Protein AF-A0A6J8DQE7-F1 (afdb_monomer_lite)

pLDDT: mean 73.38, std 18.75, range [31.52, 96.69]

Radius of gyration: 28.51 Å; chains: 1; bounding box: 111×48×56 Å

Foldseek 3Di:
DDDDDPPPVVVVVVVVVVVVVVVVVVVVVVVVVVVVVVVVPPDPDDPPPPDPCDPVVVVLVVLVVVVVVPPDDDLAQAEEEAAQDDPPDDPVVQVDQCCVPSDRRYHYYPDCVCQQVHQEYEYEQPCQVVDDDDDHDPNYAYEYEDADDCVVRVVSQPPVRCDPVHPFYEYCDPPGPHHDNPDDDDDDPDDDPDPVVVVCVPDPDHDDDDDPDPPDDPPPPPD

Structure (mmCIF, N/CA/C/O backbone):
data_AF-A0A6J8DQE7-F1
#
_entry.id   AF-A0A6J8DQE7-F1
#
loop_
_atom_site.group_PDB
_atom_site.id
_atom_site.type_symbol
_atom_site.label_atom_id
_atom_site.label_alt_id
_atom_site.label_comp_id
_atom_site.label_asym_id
_atom_site.label_entity_id
_atom_site.label_seq_id
_atom_site.pdbx_PDB_ins_code
_atom_site.Cartn_x
_atom_site.Cartn_y
_atom_site.Cartn_z
_atom_site.occupancy
_atom_site.B_iso_or_equiv
_atom_site.auth_seq_id
_atom_site.auth_comp_id
_atom_site.auth_asym_id
_atom_site.auth_atom_id
_atom_site.pdbx_PDB_model_num
ATOM 1 N N . MET A 1 1 ? 82.236 20.637 11.010 1.00 40.81 1 MET A N 1
ATOM 2 C CA . MET A 1 1 ? 81.473 21.317 9.939 1.00 40.81 1 MET A CA 1
ATOM 3 C C . MET A 1 1 ? 80.184 20.543 9.687 1.00 40.81 1 MET A C 1
ATOM 5 O O . MET A 1 1 ? 80.240 19.358 9.398 1.00 40.81 1 MET A O 1
ATOM 9 N N . ARG A 1 2 ? 79.038 21.193 9.924 1.00 44.91 2 ARG A N 1
ATOM 10 C CA . ARG A 1 2 ? 77.662 20.679 9.789 1.00 44.91 2 ARG A CA 1
ATOM 11 C C . ARG A 1 2 ? 77.174 20.896 8.351 1.00 44.91 2 ARG A C 1
ATOM 13 O O . ARG A 1 2 ? 77.055 22.053 7.970 1.00 44.91 2 ARG A O 1
ATOM 20 N N . SER A 1 3 ? 76.800 19.846 7.618 1.00 49.06 3 SER A N 1
ATOM 21 C CA . SER A 1 3 ? 75.896 19.959 6.453 1.00 49.06 3 SER A CA 1
ATOM 22 C C . SER A 1 3 ? 75.457 18.582 5.922 1.00 49.06 3 SER A C 1
ATOM 24 O O . SER A 1 3 ? 76.055 18.076 4.981 1.00 49.06 3 SER A O 1
ATOM 26 N N . SER A 1 4 ? 74.423 17.953 6.495 1.00 52.69 4 SER A N 1
ATOM 27 C CA . SER A 1 4 ? 73.707 16.857 5.799 1.00 52.69 4 SER A CA 1
ATOM 28 C C . SER A 1 4 ? 72.339 16.526 6.417 1.00 52.69 4 SER A C 1
ATOM 30 O O . SER A 1 4 ? 72.062 15.389 6.774 1.00 52.69 4 SER A O 1
ATOM 32 N N . PHE A 1 5 ? 71.470 17.525 6.605 1.00 52.03 5 PHE A N 1
ATOM 33 C CA . PHE A 1 5 ? 70.082 17.266 7.046 1.00 52.03 5 PHE A CA 1
ATOM 34 C C . PHE A 1 5 ? 69.006 18.083 6.307 1.00 52.03 5 PHE A C 1
ATOM 36 O O . PHE A 1 5 ? 67.817 17.887 6.541 1.00 52.03 5 PHE A O 1
ATOM 43 N N . ALA A 1 6 ? 69.386 18.964 5.373 1.00 52.19 6 ALA A N 1
ATOM 44 C CA . ALA A 1 6 ? 68.448 19.880 4.714 1.00 52.19 6 ALA A CA 1
ATOM 45 C C . ALA A 1 6 ? 67.851 19.356 3.388 1.00 52.19 6 ALA A C 1
ATOM 47 O O . ALA A 1 6 ? 66.813 19.847 2.952 1.00 52.19 6 ALA A O 1
ATOM 48 N N . THR A 1 7 ? 68.449 18.345 2.750 1.00 51.91 7 THR A N 1
ATOM 49 C CA . THR A 1 7 ? 68.028 17.852 1.420 1.00 51.91 7 THR A CA 1
ATOM 50 C C . THR A 1 7 ? 66.883 16.831 1.457 1.00 51.91 7 THR A C 1
ATOM 52 O O . THR A 1 7 ? 66.199 16.650 0.454 1.00 51.91 7 THR A O 1
ATOM 55 N N . SER A 1 8 ? 66.602 16.214 2.612 1.00 55.47 8 SER A N 1
ATOM 56 C CA . SER A 1 8 ? 65.531 15.209 2.760 1.00 55.47 8 SER A CA 1
ATOM 57 C C . SER A 1 8 ? 64.130 15.834 2.905 1.00 55.47 8 SER A C 1
ATOM 59 O O . SER A 1 8 ? 63.152 15.353 2.333 1.00 55.47 8 SER A O 1
ATOM 61 N N . PHE A 1 9 ? 64.019 16.984 3.578 1.00 52.91 9 PHE A N 1
ATOM 62 C CA . PHE A 1 9 ? 62.724 17.631 3.838 1.00 52.91 9 PHE A CA 1
ATOM 63 C C . PHE A 1 9 ? 62.119 18.349 2.624 1.00 52.91 9 PHE A C 1
ATOM 65 O O . PHE A 1 9 ? 60.895 18.459 2.525 1.00 52.91 9 PHE A O 1
ATOM 72 N N . ILE A 1 10 ? 62.949 18.822 1.689 1.00 58.25 10 ILE A N 1
ATOM 73 C CA . ILE A 1 10 ? 62.481 19.491 0.465 1.00 58.25 10 ILE A CA 1
ATOM 74 C C . ILE A 1 10 ? 61.798 18.471 -0.460 1.00 58.25 10 ILE A C 1
ATOM 76 O O . ILE A 1 10 ? 60.721 18.747 -0.983 1.00 58.25 10 ILE A O 1
ATOM 80 N N . SER A 1 11 ? 62.355 17.261 -0.571 1.00 60.75 11 SER A N 1
ATOM 81 C CA . SER A 1 11 ? 61.800 16.175 -1.391 1.00 60.75 11 SER A CA 1
ATOM 82 C C . SER A 1 11 ? 60.410 15.729 -0.914 1.00 60.75 11 SER A C 1
ATOM 84 O O . SER A 1 11 ? 59.468 15.661 -1.702 1.00 60.75 11 SER A O 1
ATOM 86 N N . VAL A 1 12 ? 60.224 15.540 0.398 1.00 68.12 12 VAL A N 1
ATOM 87 C CA . VAL A 1 12 ? 58.929 15.117 0.969 1.00 68.12 12 VAL A CA 1
ATOM 88 C C . VAL A 1 12 ? 57.849 16.193 0.807 1.00 68.12 12 VAL A C 1
ATOM 90 O O . VAL A 1 12 ? 56.697 15.874 0.514 1.00 68.12 12 VAL A O 1
ATOM 93 N N . ARG A 1 13 ? 58.207 17.478 0.941 1.00 73.94 13 ARG A N 1
ATOM 94 C CA . ARG A 1 13 ? 57.262 18.591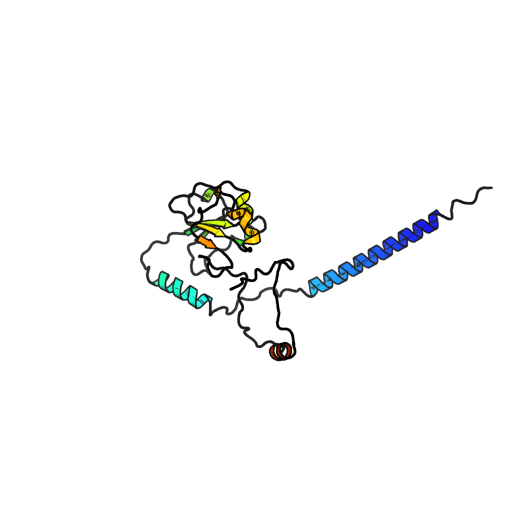 0.746 1.00 73.94 13 ARG A CA 1
ATOM 95 C C . ARG A 1 13 ? 56.825 18.730 -0.711 1.00 73.94 13 ARG A C 1
ATOM 97 O O . ARG A 1 13 ? 55.646 18.958 -0.962 1.00 73.94 13 ARG A O 1
ATOM 104 N N . VAL A 1 14 ? 57.740 18.536 -1.662 1.00 76.00 14 VAL A N 1
ATOM 105 C CA . VAL A 1 14 ? 57.416 18.549 -3.098 1.00 76.00 14 VAL A CA 1
ATOM 106 C C . VAL A 1 14 ? 56.495 17.381 -3.459 1.00 76.00 14 VAL A C 1
ATOM 108 O O . VAL A 1 14 ? 55.492 17.584 -4.140 1.00 76.00 14 VAL A O 1
ATOM 111 N N . ILE A 1 15 ? 56.765 16.181 -2.938 1.00 73.12 15 ILE A N 1
ATOM 112 C CA . ILE A 1 15 ? 55.927 14.995 -3.166 1.00 73.12 15 ILE A CA 1
ATOM 113 C C . ILE A 1 15 ? 54.519 15.184 -2.572 1.00 73.12 15 ILE A C 1
ATOM 115 O O . ILE A 1 15 ? 53.529 14.920 -3.255 1.00 73.12 15 ILE A O 1
ATOM 119 N N . MET A 1 16 ? 54.404 15.714 -1.348 1.00 75.44 16 MET A N 1
ATOM 120 C CA . MET A 1 16 ? 53.107 16.050 -0.739 1.00 75.44 16 MET A CA 1
ATOM 121 C C . MET A 1 16 ? 52.324 17.078 -1.569 1.00 75.44 16 MET A C 1
ATOM 123 O O . MET A 1 16 ? 51.130 16.892 -1.801 1.00 75.44 16 MET A O 1
ATOM 127 N N . CYS A 1 17 ? 52.986 18.123 -2.080 1.00 80.56 17 CYS A N 1
ATOM 128 C CA . CYS A 1 17 ? 52.349 19.097 -2.970 1.00 80.56 17 CYS A CA 1
ATOM 129 C C . CYS A 1 17 ? 51.831 18.447 -4.261 1.00 80.56 17 CYS A C 1
ATOM 131 O O . CYS A 1 17 ? 50.715 18.745 -4.680 1.00 80.56 17 CYS A O 1
ATOM 133 N N . ILE A 1 18 ? 52.584 17.522 -4.866 1.00 80.75 18 ILE A N 1
ATOM 134 C CA . ILE A 1 18 ? 52.151 16.799 -6.072 1.00 80.75 18 ILE A CA 1
ATOM 135 C C . ILE A 1 18 ? 50.901 15.953 -5.785 1.00 80.75 18 ILE A C 1
ATOM 137 O O . ILE A 1 18 ? 49.941 16.012 -6.553 1.00 80.75 18 ILE A O 1
ATOM 141 N N . PHE A 1 19 ? 50.854 15.222 -4.667 1.00 80.62 19 PHE A N 1
ATOM 142 C CA . PHE A 1 19 ? 49.672 14.431 -4.301 1.00 80.62 19 PHE A CA 1
ATOM 143 C C . PHE A 1 19 ? 48.443 15.294 -3.997 1.00 80.62 19 PHE A C 1
ATOM 145 O O . PHE A 1 19 ? 47.340 14.940 -4.414 1.00 80.62 19 PHE A O 1
ATOM 152 N N . ILE A 1 20 ? 48.618 16.445 -3.339 1.00 80.12 20 ILE A N 1
ATOM 153 C CA . ILE A 1 20 ? 47.525 17.398 -3.094 1.00 80.12 20 ILE A CA 1
ATOM 154 C C . ILE A 1 20 ? 46.999 17.957 -4.422 1.00 80.12 20 ILE A C 1
ATOM 156 O O . ILE A 1 20 ? 45.788 17.975 -4.638 1.00 80.12 20 ILE A O 1
ATOM 160 N N . VAL A 1 21 ? 47.884 18.346 -5.345 1.00 82.25 21 VAL A N 1
ATOM 161 C CA . VAL A 1 21 ? 47.494 18.863 -6.667 1.00 82.25 21 VAL A CA 1
ATOM 162 C C . VAL A 1 21 ? 46.767 17.792 -7.486 1.00 82.25 21 VAL A C 1
ATOM 164 O O . VAL A 1 21 ? 45.699 18.066 -8.033 1.00 82.25 21 VAL A O 1
ATOM 167 N N . ILE A 1 22 ? 47.266 16.551 -7.514 1.00 78.62 22 ILE A N 1
ATOM 168 C CA . ILE A 1 22 ? 46.587 15.428 -8.182 1.00 78.62 22 ILE A CA 1
ATOM 169 C C . ILE A 1 22 ? 45.222 15.155 -7.533 1.00 78.62 22 ILE A C 1
ATOM 171 O O . ILE A 1 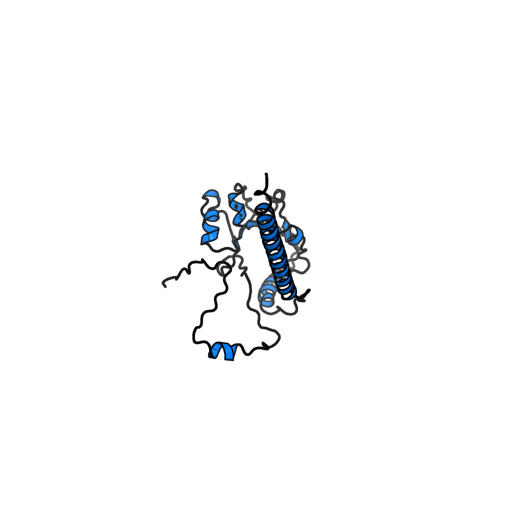22 ? 44.244 14.928 -8.247 1.00 78.62 22 ILE A O 1
ATOM 175 N N . GLY A 1 23 ? 45.121 15.224 -6.202 1.00 74.88 23 GLY A N 1
ATOM 176 C CA . GLY A 1 23 ? 43.865 15.087 -5.464 1.00 74.88 23 GLY A CA 1
ATOM 177 C C . GLY A 1 23 ? 42.840 16.161 -5.837 1.00 74.88 23 GLY A C 1
ATOM 178 O O . GLY A 1 23 ? 41.697 15.832 -6.152 1.00 74.88 23 GLY A O 1
ATOM 179 N N . ILE A 1 24 ? 43.252 17.430 -5.900 1.00 77.12 24 ILE A N 1
ATOM 180 C CA . ILE A 1 24 ? 42.392 18.553 -6.309 1.00 77.12 24 ILE A CA 1
ATOM 181 C C . ILE A 1 24 ? 41.930 18.384 -7.763 1.00 77.12 24 ILE A C 1
ATOM 183 O O . ILE A 1 24 ? 40.744 18.560 -8.049 1.00 77.12 24 ILE A O 1
ATOM 187 N N . ILE A 1 25 ? 42.820 17.970 -8.674 1.00 79.06 25 ILE A N 1
ATOM 188 C CA . ILE A 1 25 ? 42.473 17.702 -10.080 1.00 79.06 25 ILE A CA 1
ATOM 189 C C . ILE A 1 25 ? 41.467 16.545 -10.182 1.00 79.06 25 ILE A C 1
ATOM 191 O O . ILE A 1 25 ? 40.481 16.647 -10.915 1.00 79.06 25 ILE A O 1
ATOM 195 N N . ARG A 1 26 ? 41.657 15.460 -9.420 1.00 72.12 26 ARG A N 1
ATOM 196 C CA . ARG A 1 26 ? 40.739 14.307 -9.395 1.00 72.12 26 ARG A CA 1
ATOM 197 C C . ARG A 1 26 ? 39.369 14.673 -8.817 1.00 72.12 26 ARG A C 1
ATOM 199 O O . ARG A 1 26 ? 38.361 14.274 -9.395 1.00 72.12 26 ARG A O 1
ATOM 206 N N . ILE A 1 27 ? 39.313 15.477 -7.752 1.00 72.81 27 ILE A N 1
ATOM 207 C CA . ILE A 1 27 ? 38.060 15.991 -7.168 1.00 72.81 27 ILE A CA 1
ATOM 208 C C . ILE A 1 27 ? 37.350 16.939 -8.147 1.00 72.81 27 ILE A C 1
ATOM 210 O O . ILE A 1 27 ? 36.133 16.851 -8.318 1.00 72.81 27 ILE A O 1
ATOM 214 N N . GLY A 1 28 ? 38.097 17.804 -8.839 1.00 69.88 28 GLY A N 1
ATOM 215 C CA . GLY A 1 28 ? 37.571 18.692 -9.878 1.00 69.88 28 GLY A CA 1
ATOM 216 C C . GLY A 1 28 ? 36.968 17.925 -11.058 1.00 69.88 28 GLY A C 1
ATOM 217 O O . GLY A 1 28 ? 35.830 18.187 -11.448 1.00 69.88 28 GLY A O 1
ATOM 218 N N . HIS A 1 29 ? 37.673 16.910 -11.569 1.00 67.38 29 HIS A N 1
ATOM 219 C CA . HIS A 1 29 ? 37.153 16.024 -12.615 1.00 67.38 29 HIS A CA 1
ATOM 220 C C . HIS A 1 29 ? 35.908 15.257 -12.157 1.00 67.38 29 HIS A C 1
ATOM 222 O O . HIS A 1 29 ? 34.943 15.150 -12.913 1.00 67.38 29 HIS A O 1
ATOM 228 N N . TYR A 1 30 ? 35.888 14.769 -10.913 1.00 63.66 30 TYR A N 1
ATOM 229 C CA . TYR A 1 30 ? 34.725 14.078 -10.359 1.00 63.66 30 TYR A CA 1
ATOM 230 C C . TYR A 1 30 ? 33.509 15.010 -10.257 1.00 63.66 30 TYR A C 1
ATOM 232 O O . TYR A 1 30 ? 32.405 14.627 -10.638 1.00 63.66 30 TYR A O 1
ATOM 240 N N . ARG A 1 31 ? 33.710 16.272 -9.848 1.00 66.75 31 ARG A N 1
ATOM 241 C CA . ARG A 1 31 ? 32.657 17.301 -9.838 1.00 66.75 31 ARG A CA 1
ATOM 242 C C . ARG A 1 31 ? 32.107 17.598 -11.232 1.00 66.75 31 ARG A C 1
ATOM 244 O O . ARG A 1 31 ? 30.893 17.677 -11.381 1.00 66.75 31 ARG A O 1
ATOM 251 N N . ILE A 1 32 ? 32.959 17.708 -12.253 1.00 66.50 32 ILE A N 1
ATOM 252 C CA . ILE A 1 32 ? 32.521 17.942 -13.642 1.00 66.50 32 ILE A CA 1
ATOM 253 C C . ILE A 1 32 ? 31.717 16.747 -14.173 1.00 66.50 32 ILE A C 1
ATOM 255 O O . ILE A 1 32 ? 30.678 16.938 -14.807 1.00 66.50 32 ILE A O 1
ATOM 259 N N . ILE A 1 33 ? 32.153 15.517 -13.884 1.00 63.88 33 ILE A N 1
ATOM 260 C CA . ILE A 1 33 ? 31.439 14.298 -14.287 1.00 63.88 33 ILE A CA 1
ATOM 261 C C . ILE A 1 33 ? 30.072 14.222 -13.595 1.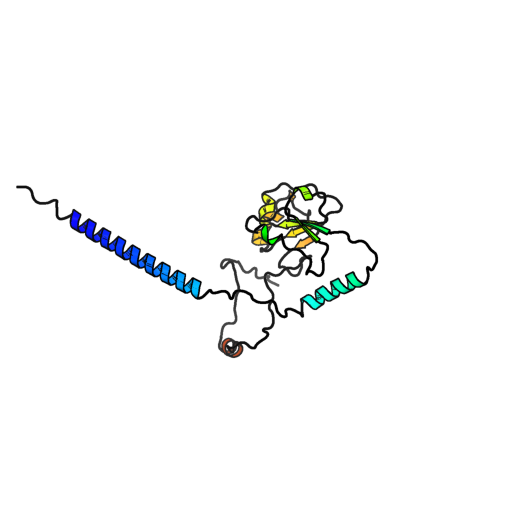00 63.88 33 ILE A C 1
ATOM 263 O O . ILE A 1 33 ? 29.067 14.014 -14.273 1.00 63.88 33 ILE A O 1
ATOM 267 N N . ILE A 1 34 ? 30.004 14.469 -12.282 1.00 60.53 34 ILE A N 1
ATOM 268 C CA . ILE A 1 34 ? 28.741 14.513 -11.529 1.00 60.53 34 ILE A CA 1
ATOM 269 C C . ILE A 1 34 ? 27.820 15.611 -12.080 1.00 60.53 34 ILE A C 1
ATOM 271 O O . ILE A 1 34 ? 26.654 15.337 -12.347 1.00 60.53 34 ILE A O 1
ATOM 275 N N . GLN A 1 35 ? 28.327 16.819 -12.348 1.00 57.84 35 GLN A N 1
ATOM 276 C CA . GLN A 1 35 ? 27.529 17.910 -12.921 1.00 57.84 35 GLN A CA 1
ATOM 277 C C . GLN A 1 35 ? 27.013 17.564 -14.329 1.00 57.84 35 GLN A C 1
ATOM 279 O O . GLN A 1 35 ? 25.879 17.892 -14.670 1.00 57.84 35 GLN A O 1
ATOM 284 N N . SER A 1 36 ? 27.811 16.869 -15.148 1.00 53.88 36 SER A N 1
ATOM 285 C CA . SER A 1 36 ? 27.403 16.394 -16.477 1.00 53.88 36 SER A CA 1
ATOM 286 C C . SER A 1 36 ? 26.323 15.308 -16.396 1.00 53.88 36 SER A C 1
ATOM 288 O O . SER A 1 36 ? 25.380 15.323 -17.187 1.00 53.88 36 SER A O 1
ATOM 290 N N . ILE A 1 37 ? 26.410 14.404 -15.414 1.00 56.84 37 ILE A N 1
ATOM 291 C CA . ILE A 1 37 ? 25.388 13.381 -15.144 1.00 56.84 37 ILE A CA 1
ATOM 292 C C . ILE A 1 37 ? 24.092 14.038 -14.648 1.00 56.84 37 ILE A C 1
ATOM 294 O O . ILE A 1 37 ? 23.028 13.761 -15.195 1.00 56.84 37 ILE A O 1
ATOM 298 N 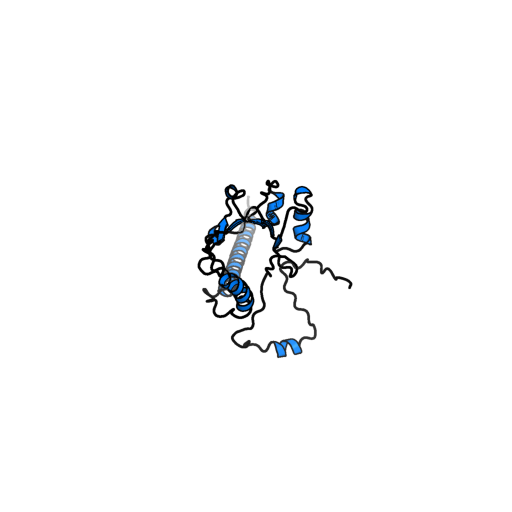N . VAL A 1 38 ? 24.175 14.966 -13.691 1.00 55.59 38 VAL A N 1
ATOM 299 C CA . VAL A 1 38 ? 23.018 15.707 -13.157 1.00 55.59 38 VAL A CA 1
ATOM 300 C C . VAL A 1 38 ? 22.355 16.565 -14.242 1.00 55.59 38 VAL A C 1
ATOM 302 O O . VAL A 1 38 ? 21.135 16.562 -14.363 1.00 55.59 38 VAL A O 1
ATOM 305 N N . ASN A 1 39 ? 23.130 17.226 -15.109 1.00 51.34 39 ASN A N 1
ATOM 306 C CA . ASN A 1 39 ? 22.589 18.018 -16.220 1.00 51.34 39 ASN A CA 1
ATOM 307 C C . ASN A 1 39 ? 21.985 17.157 -17.344 1.00 51.34 39 ASN A C 1
ATOM 309 O O . ASN A 1 39 ? 21.060 17.611 -18.020 1.00 51.34 39 ASN A O 1
ATOM 313 N N . LYS A 1 40 ? 22.474 15.924 -17.549 1.00 53.53 40 LYS A N 1
ATOM 314 C CA . LYS A 1 40 ? 21.843 14.937 -18.446 1.00 53.53 40 LYS A CA 1
ATOM 315 C C . LYS A 1 40 ? 20.542 14.377 -17.865 1.00 53.53 40 LYS A C 1
ATOM 317 O O . LYS A 1 40 ? 19.645 14.045 -18.631 1.00 53.53 40 LYS A O 1
ATOM 322 N N . PHE A 1 41 ? 20.414 14.342 -16.539 1.00 41.78 41 PHE A N 1
ATOM 323 C CA . PHE A 1 41 ? 19.183 14.030 -15.809 1.00 41.78 41 PHE A CA 1
ATOM 324 C C . PHE A 1 41 ? 18.387 15.298 -15.450 1.00 41.78 41 PHE A C 1
ATOM 326 O O . PHE A 1 41 ? 17.902 15.465 -14.333 1.00 41.78 41 PHE A O 1
ATOM 333 N N . LYS A 1 42 ? 18.176 16.195 -16.421 1.00 36.12 42 LYS A N 1
ATOM 334 C CA . LYS A 1 42 ? 17.044 17.125 -16.343 1.00 36.12 42 LYS A CA 1
ATOM 335 C C . LYS A 1 42 ? 15.763 16.320 -16.550 1.00 36.12 42 LYS A C 1
ATOM 337 O O . LYS A 1 42 ? 15.358 16.075 -17.684 1.00 36.12 42 LYS A O 1
ATOM 342 N N . PHE A 1 43 ? 15.129 15.895 -15.459 1.00 36.84 43 PHE A N 1
ATOM 343 C CA . PHE A 1 43 ? 13.728 15.496 -15.524 1.00 36.84 43 PHE A CA 1
ATOM 344 C C . PHE A 1 43 ? 12.924 16.717 -15.989 1.00 36.84 43 PHE A C 1
ATOM 346 O O . PHE A 1 43 ? 13.061 17.784 -15.382 1.00 36.84 43 PHE A O 1
ATOM 353 N N . PRO A 1 44 ? 12.130 16.617 -17.068 1.00 35.47 44 PRO A N 1
ATOM 354 C CA . PRO A 1 44 ? 11.231 17.696 -17.431 1.00 35.47 44 PRO A CA 1
ATOM 355 C C . PRO A 1 44 ? 10.296 17.948 -16.249 1.00 35.47 44 PRO A C 1
ATOM 357 O O . PRO A 1 44 ? 9.588 17.049 -15.790 1.00 35.47 44 PRO A O 1
ATOM 360 N N . ALA A 1 45 ? 10.335 19.175 -15.733 1.00 43.22 45 ALA A N 1
ATOM 361 C CA . ALA A 1 45 ? 9.314 19.656 -14.829 1.00 43.22 45 ALA A CA 1
ATOM 362 C C . ALA A 1 45 ? 7.967 19.551 -15.559 1.00 43.22 45 ALA A C 1
ATOM 364 O O . ALA A 1 45 ? 7.813 20.073 -16.659 1.00 43.22 45 ALA A O 1
ATOM 365 N N . GLN A 1 46 ? 7.032 18.848 -14.923 1.00 37.53 46 GLN A N 1
ATOM 366 C CA . GLN A 1 46 ? 5.650 18.635 -15.350 1.00 37.53 46 GLN A CA 1
ATOM 367 C C . GLN A 1 46 ? 5.466 17.789 -16.616 1.00 37.53 46 GLN A C 1
ATOM 369 O O . GLN A 1 46 ? 5.283 18.277 -17.727 1.00 37.53 46 GLN A O 1
ATOM 374 N N . ILE A 1 47 ? 5.368 16.474 -16.409 1.00 33.09 47 ILE A N 1
ATOM 375 C CA . ILE A 1 47 ? 4.479 15.668 -17.245 1.00 33.09 47 ILE A CA 1
ATOM 376 C C . ILE A 1 47 ? 3.062 16.031 -16.802 1.00 33.09 47 ILE A C 1
ATOM 378 O O . ILE A 1 47 ? 2.580 15.553 -15.774 1.00 33.09 47 ILE A O 1
ATOM 382 N N . THR A 1 48 ? 2.398 16.900 -17.557 1.00 31.52 48 THR A N 1
ATOM 383 C CA . THR A 1 48 ? 0.940 16.994 -17.516 1.00 31.52 48 THR A CA 1
ATOM 384 C C . THR A 1 48 ? 0.414 15.600 -17.848 1.00 31.52 48 THR A C 1
ATOM 386 O O . THR A 1 48 ? 0.663 15.095 -18.942 1.00 31.52 48 THR A O 1
ATOM 389 N N . LEU A 1 49 ? -0.241 14.942 -16.889 1.00 32.59 49 LEU A N 1
ATOM 390 C CA . LEU A 1 49 ? -0.895 13.646 -17.079 1.00 32.59 49 LEU A CA 1
ATOM 391 C C . LEU A 1 49 ? -2.086 13.824 -18.031 1.00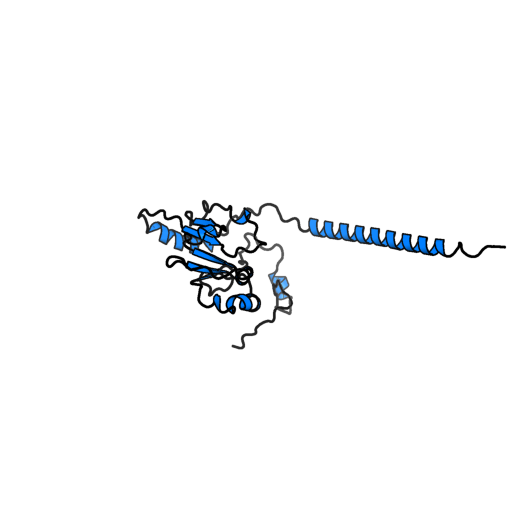 32.59 49 LEU A C 1
ATOM 393 O O . LEU A 1 49 ? -3.234 13.861 -17.601 1.00 32.59 49 LEU A O 1
ATOM 397 N N . SER A 1 50 ? -1.823 13.961 -19.329 1.00 42.00 50 SER A N 1
ATOM 398 C CA . SER A 1 50 ? -2.843 13.827 -20.357 1.00 42.00 50 SER A CA 1
ATOM 399 C C . SER A 1 50 ? -2.906 12.367 -20.807 1.00 42.00 50 SER A C 1
ATOM 401 O O . SER A 1 50 ? -1.950 11.782 -21.315 1.00 42.00 50 SER A O 1
ATOM 403 N N . ASN A 1 51 ? -4.087 11.789 -20.599 1.00 42.97 51 ASN A N 1
ATOM 404 C CA . ASN A 1 51 ? -4.610 10.622 -21.302 1.00 42.97 51 ASN A CA 1
ATOM 405 C C . ASN A 1 51 ? -3.985 9.273 -20.904 1.00 42.97 51 ASN A C 1
ATOM 407 O O . ASN A 1 51 ? -3.512 8.506 -21.740 1.00 42.97 51 ASN A O 1
ATOM 411 N N . THR A 1 52 ? -4.101 8.913 -19.623 1.00 37.22 52 THR A N 1
ATOM 412 C CA . THR A 1 52 ? -4.265 7.497 -19.250 1.00 37.22 52 THR A CA 1
ATOM 413 C C . THR A 1 52 ? -5.750 7.253 -19.021 1.00 37.22 52 THR A C 1
ATOM 415 O O . THR A 1 52 ? -6.224 7.246 -17.901 1.00 37.22 52 THR A O 1
ATOM 418 N N . GLU A 1 53 ? -6.526 7.151 -20.094 1.00 42.34 53 GLU A N 1
ATOM 419 C CA . GLU A 1 53 ? -7.983 7.045 -19.980 1.00 42.34 53 GLU A CA 1
ATOM 420 C C . GLU A 1 53 ? -8.497 5.602 -20.002 1.00 42.34 53 GLU A C 1
ATOM 422 O O . GLU A 1 53 ? -9.564 5.346 -19.475 1.00 42.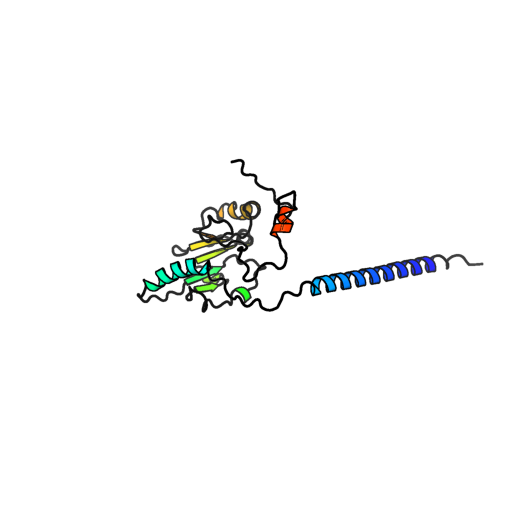34 53 GLU A O 1
ATOM 427 N N . THR A 1 54 ? -7.791 4.621 -20.558 1.00 36.69 54 THR A N 1
ATOM 428 C CA . THR A 1 54 ? -8.435 3.334 -20.889 1.00 36.69 54 THR A CA 1
ATOM 429 C C . THR A 1 54 ? -8.480 2.303 -19.760 1.00 36.69 54 THR A C 1
ATOM 431 O O . THR A 1 54 ? -9.492 1.626 -19.627 1.00 36.69 54 THR A O 1
ATOM 434 N N . THR A 1 55 ? -7.457 2.198 -18.906 1.00 34.91 55 THR A N 1
ATOM 435 C CA . THR A 1 55 ? -7.483 1.238 -17.779 1.00 34.91 55 THR A CA 1
ATOM 436 C C . THR A 1 55 ? -8.283 1.777 -16.593 1.00 34.91 55 THR A C 1
ATOM 438 O O . THR A 1 55 ? -9.101 1.057 -16.031 1.00 34.91 55 THR A O 1
ATOM 441 N N . TYR A 1 56 ? -8.142 3.073 -16.280 1.00 31.98 56 TYR A N 1
ATOM 442 C CA . TYR A 1 56 ? -8.957 3.706 -15.241 1.00 31.98 56 TYR A CA 1
ATOM 443 C C . TYR A 1 56 ? -10.428 3.768 -15.625 1.00 31.98 56 TYR A C 1
ATOM 445 O O . TYR A 1 56 ? -11.251 3.707 -14.732 1.00 31.98 56 TYR A O 1
ATOM 453 N N . LYS A 1 57 ? -10.792 3.862 -16.913 1.00 34.16 57 LYS A N 1
ATOM 454 C CA . LYS A 1 57 ? -12.206 3.863 -17.319 1.00 34.16 57 LYS A CA 1
ATOM 455 C C . LYS A 1 57 ? -12.937 2.583 -16.927 1.00 34.16 57 LYS A C 1
ATOM 457 O O . LYS A 1 57 ? -14.112 2.677 -16.617 1.00 34.16 57 LYS A O 1
ATOM 462 N N . HIS A 1 58 ? -12.281 1.422 -16.898 1.00 38.88 58 HIS A N 1
ATOM 463 C CA . HIS A 1 58 ? -12.949 0.169 -16.526 1.00 38.88 58 HIS A CA 1
ATOM 464 C C . HIS A 1 58 ? -13.220 0.095 -15.011 1.00 38.88 58 HIS A C 1
ATOM 466 O O . HIS A 1 58 ? -14.308 -0.275 -14.583 1.00 38.88 58 HIS A O 1
ATOM 472 N N . GLU A 1 59 ? -12.268 0.553 -14.197 1.00 39.09 59 GLU A N 1
ATOM 473 C CA . GLU A 1 59 ? -12.381 0.609 -12.732 1.00 39.09 59 GLU A CA 1
ATOM 474 C C . GLU A 1 59 ? -13.254 1.792 -12.259 1.00 39.09 59 GLU A C 1
ATOM 476 O O . GLU A 1 59 ? -14.082 1.658 -11.358 1.00 39.09 59 GLU A O 1
ATOM 481 N N . LEU A 1 60 ? -13.173 2.936 -12.949 1.00 44.62 60 LEU A N 1
ATOM 482 C CA . LEU A 1 60 ? -14.097 4.068 -12.822 1.00 44.62 60 LEU A CA 1
ATOM 483 C C . LEU A 1 60 ? -15.513 3.702 -13.259 1.00 44.62 60 LEU A C 1
ATOM 485 O O . LEU A 1 60 ? -16.446 4.190 -12.647 1.00 44.62 60 LEU A O 1
ATOM 489 N N . SER A 1 61 ? -15.687 2.856 -14.280 1.00 37.28 61 SER A N 1
ATOM 490 C CA . SER A 1 61 ? -17.010 2.399 -14.725 1.00 37.28 61 SER A CA 1
ATOM 491 C C . SER A 1 61 ? -17.652 1.433 -13.732 1.00 37.28 61 SER A C 1
ATOM 493 O O . SER A 1 61 ? -18.870 1.437 -13.593 1.00 37.28 61 SER A O 1
ATOM 495 N N . TYR A 1 62 ? -16.858 0.613 -13.039 1.00 39.12 62 TYR A N 1
ATOM 496 C CA . TYR A 1 62 ? -17.352 -0.270 -11.982 1.00 39.12 62 TYR A CA 1
ATOM 497 C C . TYR A 1 62 ? -17.737 0.534 -10.732 1.00 39.12 62 TYR A C 1
ATOM 499 O O . TYR A 1 62 ? -18.824 0.379 -10.182 1.00 39.12 62 TYR A O 1
ATOM 507 N N . THR A 1 63 ? -16.885 1.480 -10.333 1.00 48.78 63 THR A N 1
ATOM 508 C CA . THR A 1 63 ? -17.133 2.369 -9.187 1.00 48.78 63 THR A CA 1
ATOM 509 C C . THR A 1 63 ? -18.244 3.391 -9.450 1.00 48.78 63 THR A C 1
ATOM 511 O O . THR A 1 63 ? -19.006 3.696 -8.535 1.00 48.78 63 THR A O 1
ATOM 514 N N . SER A 1 64 ? -18.411 3.878 -10.684 1.00 50.72 64 SER A N 1
ATOM 515 C CA . SER A 1 64 ? -19.520 4.764 -11.063 1.00 50.72 64 SER A CA 1
ATOM 516 C C . SER A 1 64 ? -20.852 4.027 -11.190 1.00 50.72 64 SER A C 1
ATOM 518 O O . SER A 1 64 ? -21.877 4.611 -10.855 1.00 50.72 64 SER A O 1
ATOM 520 N N . ALA A 1 65 ? -20.857 2.753 -11.596 1.00 46.81 65 ALA A N 1
ATOM 521 C CA . ALA A 1 65 ? -22.057 1.914 -11.580 1.00 46.81 65 ALA A CA 1
ATOM 522 C C . ALA A 1 65 ? -22.520 1.595 -10.146 1.00 46.81 65 ALA A C 1
ATOM 524 O O . ALA A 1 65 ? -23.719 1.579 -9.882 1.00 46.81 65 ALA A O 1
ATOM 525 N N . ILE A 1 66 ? -21.584 1.419 -9.204 1.00 52.41 66 ILE A N 1
ATOM 526 C CA . ILE A 1 66 ? -21.891 1.297 -7.768 1.00 52.41 66 ILE A CA 1
ATOM 527 C C . ILE A 1 66 ? -22.417 2.629 -7.211 1.00 52.41 66 ILE A C 1
ATOM 529 O O . ILE A 1 66 ? -23.419 2.645 -6.504 1.00 52.41 66 ILE A O 1
ATOM 533 N N . ALA A 1 67 ? -21.791 3.756 -7.568 1.00 49.81 67 ALA A N 1
ATOM 534 C CA . ALA A 1 67 ? -22.202 5.080 -7.098 1.00 49.81 67 ALA A CA 1
ATOM 535 C C . ALA A 1 67 ? -23.549 5.556 -7.677 1.00 49.81 67 ALA A C 1
ATOM 537 O O . ALA A 1 67 ? -24.259 6.309 -7.017 1.00 49.81 67 ALA A O 1
ATOM 538 N N . ALA A 1 68 ? -23.912 5.134 -8.892 1.00 47.91 68 ALA A N 1
ATOM 539 C CA . ALA A 1 68 ? -25.172 5.505 -9.539 1.00 47.91 68 ALA A CA 1
ATOM 540 C C . ALA A 1 68 ? -26.392 4.751 -8.984 1.00 47.91 68 ALA A C 1
ATOM 542 O O . ALA A 1 68 ? -27.516 5.213 -9.154 1.00 47.91 68 ALA A O 1
ATOM 543 N N . ASN A 1 69 ? -26.186 3.616 -8.309 1.00 45.81 69 ASN A N 1
ATOM 544 C CA . ASN A 1 69 ? -27.270 2.809 -7.743 1.00 45.81 69 ASN A CA 1
ATOM 545 C C . ASN A 1 69 ? -27.625 3.175 -6.292 1.00 45.81 69 ASN A C 1
ATOM 547 O O . ASN A 1 69 ? -28.545 2.583 -5.731 1.00 45.81 69 ASN A O 1
ATOM 551 N N . ASP A 1 70 ? -26.922 4.137 -5.686 1.00 51.12 70 ASP A N 1
ATOM 552 C CA . ASP A 1 70 ? -27.049 4.462 -4.263 1.00 51.12 70 ASP A CA 1
ATOM 553 C C . ASP A 1 70 ? -27.453 5.928 -4.028 1.00 51.12 70 ASP A C 1
ATOM 555 O O . ASP A 1 70 ? -26.833 6.681 -3.278 1.00 51.12 70 ASP A O 1
ATOM 559 N N . GLU A 1 71 ? -28.568 6.346 -4.637 1.00 50.06 71 GLU A N 1
ATOM 560 C CA . GLU A 1 71 ? -29.271 7.594 -4.287 1.00 50.06 71 GLU A CA 1
ATOM 561 C C . GLU A 1 71 ? -29.911 7.563 -2.875 1.00 50.06 71 GLU A C 1
ATOM 563 O O . GLU A 1 71 ? -30.775 8.379 -2.543 1.00 50.06 71 GLU A O 1
ATOM 568 N N . LYS A 1 72 ? -29.465 6.676 -1.974 1.00 46.41 72 LYS A N 1
ATOM 569 C CA . LYS A 1 72 ? -29.804 6.723 -0.547 1.00 46.41 72 LYS A CA 1
ATOM 570 C C . LYS A 1 72 ? -28.638 7.241 0.294 1.00 46.41 72 LYS A C 1
ATOM 572 O O . LYS A 1 72 ? -27.925 6.511 0.964 1.00 46.41 72 LYS A O 1
ATOM 577 N N . LYS A 1 73 ? -28.550 8.574 0.325 1.00 57.22 73 LYS A N 1
ATOM 578 C CA . LYS A 1 73 ? -28.174 9.447 1.459 1.00 57.22 73 LYS A CA 1
ATOM 579 C C . LYS A 1 73 ? -27.551 8.751 2.689 1.00 57.22 73 LYS A C 1
ATOM 581 O O . LYS A 1 73 ? -28.153 8.729 3.759 1.00 57.22 73 LYS A O 1
ATOM 586 N N . VAL A 1 74 ? -26.296 8.322 2.572 1.00 53.00 74 VAL A N 1
ATOM 587 C CA . VAL A 1 74 ? -25.365 8.180 3.701 1.00 53.00 74 VAL A CA 1
ATOM 588 C C . VAL A 1 74 ? -23.979 8.624 3.227 1.00 53.00 74 VAL A C 1
ATOM 590 O O . VAL A 1 74 ? -23.218 7.848 2.664 1.00 53.00 74 VAL A O 1
ATOM 593 N N . THR A 1 75 ? -23.608 9.886 3.458 1.00 67.44 75 THR A N 1
ATOM 594 C CA . THR A 1 75 ? -22.230 10.357 3.221 1.00 67.44 75 THR A CA 1
ATOM 595 C C . THR A 1 75 ? -21.339 9.954 4.396 1.00 67.44 75 THR A C 1
ATOM 597 O O . THR A 1 75 ? -20.841 10.812 5.129 1.00 67.44 75 THR A O 1
ATOM 600 N N . LYS A 1 76 ? -21.185 8.647 4.642 1.00 78.69 76 LYS A N 1
ATOM 601 C CA . LYS A 1 76 ? -20.195 8.161 5.609 1.00 78.69 76 LYS A CA 1
ATOM 602 C C . LYS A 1 76 ? -18.810 8.500 5.053 1.00 78.69 76 LYS A C 1
ATOM 604 O O . LYS A 1 76 ? -18.493 8.156 3.918 1.00 78.69 76 LYS A O 1
ATOM 609 N N . ILE A 1 77 ? -18.003 9.210 5.837 1.00 83.44 77 ILE A N 1
ATOM 610 C CA . ILE A 1 77 ? -16.590 9.420 5.516 1.00 83.44 77 ILE A CA 1
ATOM 611 C C . ILE A 1 77 ? -15.848 8.174 5.982 1.00 83.44 77 ILE A C 1
ATOM 613 O O . ILE A 1 77 ? -15.858 7.890 7.177 1.00 83.44 77 ILE A O 1
ATOM 617 N N . PHE A 1 78 ? -15.214 7.462 5.054 1.00 88.06 78 PHE A N 1
ATOM 618 C CA . PHE A 1 78 ? -14.380 6.313 5.382 1.00 88.06 78 PHE A CA 1
ATOM 619 C C . PHE A 1 78 ? -13.030 6.777 5.924 1.00 88.06 78 PHE A C 1
ATOM 621 O O . PHE A 1 78 ? -12.361 7.617 5.313 1.00 88.06 78 PHE A O 1
ATOM 628 N N . SER A 1 79 ? -12.624 6.252 7.073 1.00 91.00 79 SER A N 1
ATOM 629 C CA . SER A 1 79 ? -11.340 6.561 7.706 1.00 91.00 79 SER A CA 1
ATOM 630 C C . SER A 1 79 ? -10.334 5.428 7.495 1.00 91.00 79 SER A C 1
ATOM 632 O O . SER A 1 79 ? -10.586 4.275 7.832 1.00 91.00 79 SER A O 1
ATOM 634 N N . LEU A 1 80 ? -9.166 5.770 6.955 1.00 92.31 80 LEU A N 1
ATOM 635 C CA . LEU A 1 80 ? -8.034 4.867 6.778 1.00 92.31 80 LEU A CA 1
ATOM 636 C C . LEU A 1 80 ? -6.876 5.343 7.655 1.00 92.31 80 LEU A C 1
ATOM 638 O O . LEU A 1 80 ? -6.418 6.481 7.523 1.00 92.31 80 LEU A O 1
ATOM 642 N N . LEU A 1 81 ? -6.378 4.473 8.527 1.00 94.25 81 LEU A N 1
ATOM 643 C CA . LEU A 1 81 ? -5.162 4.714 9.297 1.00 94.25 81 LEU A CA 1
ATOM 644 C C . LEU A 1 81 ? -3.999 3.947 8.684 1.00 94.25 81 LEU A C 1
ATOM 646 O O . LEU A 1 81 ? -4.055 2.729 8.585 1.00 94.25 81 LEU A O 1
ATOM 650 N N . TRP A 1 82 ? -2.911 4.628 8.345 1.00 93.69 82 TRP A N 1
ATOM 651 C CA . TRP A 1 82 ? -1.643 3.973 8.044 1.00 93.69 82 TRP A CA 1
ATOM 652 C C . TRP A 1 82 ? -0.827 3.832 9.332 1.00 93.69 82 TRP A C 1
ATOM 654 O O . TRP A 1 82 ? -0.112 4.752 9.728 1.00 93.69 82 TRP A O 1
ATOM 664 N N . TYR A 1 83 ? -0.974 2.682 9.993 1.00 94.50 83 TYR A N 1
ATOM 665 C CA . TYR A 1 83 ? -0.455 2.431 11.340 1.00 94.50 83 TYR A CA 1
ATOM 666 C C . TYR A 1 83 ? 1.069 2.306 11.355 1.00 94.50 83 TYR A C 1
ATOM 668 O O . TYR A 1 83 ? 1.750 3.027 12.076 1.00 94.50 83 TYR A O 1
ATOM 676 N N . THR A 1 84 ? 1.625 1.453 10.492 1.00 92.31 84 THR A N 1
ATOM 677 C CA . THR A 1 84 ? 3.076 1.252 10.367 1.00 92.31 84 THR A CA 1
ATOM 678 C C . THR A 1 84 ? 3.658 2.016 9.178 1.00 92.31 84 THR A C 1
ATOM 680 O O . THR A 1 84 ? 4.332 1.453 8.317 1.00 92.31 84 THR A O 1
ATOM 683 N N . LYS A 1 85 ? 3.370 3.320 9.083 1.00 91.06 85 LYS A N 1
ATOM 684 C CA . LYS A 1 85 ? 3.882 4.177 8.000 1.00 91.06 85 LYS A CA 1
ATOM 685 C C . LYS A 1 85 ? 5.420 4.203 8.005 1.00 91.06 85 LYS A C 1
ATOM 687 O O . LYS A 1 85 ? 5.998 4.733 8.956 1.00 91.06 85 LYS A O 1
ATOM 692 N N . PRO A 1 86 ? 6.094 3.779 6.921 1.00 88.88 86 PRO A N 1
ATOM 693 C CA . PRO A 1 86 ? 7.552 3.771 6.883 1.00 88.88 86 PRO A CA 1
ATOM 694 C C . PRO A 1 86 ? 8.168 5.157 7.025 1.00 88.88 86 PRO A C 1
ATOM 696 O O . PRO A 1 86 ? 7.619 6.143 6.516 1.00 88.88 86 PRO A O 1
ATOM 699 N N . PHE A 1 87 ? 9.331 5.254 7.673 1.00 87.19 87 PHE A N 1
ATOM 700 C CA . PHE A 1 87 ? 9.969 6.549 7.940 1.00 87.19 87 PHE A CA 1
ATOM 701 C C . PHE A 1 87 ? 10.344 7.312 6.657 1.00 87.19 87 PHE A C 1
ATOM 703 O O . PHE A 1 87 ? 10.283 8.541 6.640 1.00 87.19 87 PHE A O 1
ATOM 710 N N . TRP A 1 88 ? 10.673 6.601 5.570 1.00 87.25 88 TRP A N 1
ATOM 711 C CA . TRP A 1 88 ? 11.068 7.205 4.292 1.00 87.25 88 TRP A CA 1
ATOM 712 C C . TRP A 1 88 ? 9.901 7.794 3.500 1.00 87.25 88 TRP A C 1
ATOM 714 O O . TRP A 1 88 ? 10.144 8.519 2.537 1.00 87.25 88 TRP A O 1
ATOM 724 N N . ILE A 1 89 ? 8.648 7.515 3.882 1.00 85.69 89 ILE A N 1
ATOM 725 C CA . ILE A 1 89 ? 7.488 8.145 3.251 1.00 85.69 89 ILE A CA 1
ATOM 726 C C . ILE A 1 89 ? 7.210 9.489 3.935 1.00 85.69 89 ILE A C 1
ATOM 728 O O . ILE A 1 89 ? 6.820 9.511 5.112 1.00 85.69 89 ILE A O 1
ATOM 732 N N . PRO A 1 90 ? 7.374 10.624 3.238 1.00 83.62 90 PRO A N 1
ATOM 733 C CA . PRO A 1 90 ? 7.203 11.932 3.853 1.00 83.62 90 PRO A CA 1
ATOM 734 C C . PRO A 1 90 ? 5.738 12.224 4.189 1.00 83.62 90 PRO A C 1
ATOM 736 O O . PRO A 1 90 ? 4.843 11.943 3.394 1.00 83.62 90 PRO A O 1
ATOM 739 N N . ALA A 1 91 ? 5.491 12.885 5.323 1.00 77.50 91 ALA A N 1
ATOM 740 C CA . ALA A 1 91 ? 4.136 13.216 5.779 1.00 77.50 91 ALA A CA 1
ATOM 741 C C . ALA A 1 91 ? 3.329 14.053 4.764 1.00 77.50 91 ALA A C 1
ATOM 743 O O . ALA A 1 91 ? 2.118 13.889 4.644 1.00 77.50 91 ALA A O 1
ATOM 744 N N . TYR A 1 92 ? 3.992 14.913 3.980 1.00 76.62 92 TYR A N 1
ATOM 745 C CA . TYR A 1 92 ? 3.318 15.768 2.997 1.00 76.62 92 TYR A CA 1
ATOM 746 C C . TYR A 1 92 ? 2.628 14.984 1.871 1.00 76.62 92 TYR A C 1
ATOM 748 O O . TYR A 1 92 ? 1.689 15.504 1.269 1.00 76.62 92 TYR A O 1
ATOM 756 N N . MET A 1 93 ? 3.051 13.742 1.603 1.00 71.69 93 MET A N 1
ATOM 757 C CA . MET A 1 93 ? 2.422 12.871 0.605 1.00 71.69 93 MET A CA 1
ATOM 758 C C . MET A 1 93 ? 0.972 12.522 0.990 1.00 71.69 93 MET A C 1
ATOM 760 O O . MET A 1 93 ? 0.156 12.214 0.126 1.00 71.69 93 MET A O 1
ATOM 764 N N . PHE A 1 94 ? 0.629 12.663 2.275 1.00 72.06 94 PHE A N 1
ATOM 765 C CA . PHE A 1 94 ? -0.680 12.346 2.849 1.00 72.06 94 PHE A CA 1
ATOM 766 C C . PHE A 1 94 ? -1.592 13.552 3.052 1.00 72.06 94 PHE A C 1
ATOM 768 O O . PHE A 1 94 ? -2.756 13.391 3.404 1.00 72.06 94 PHE A O 1
ATOM 775 N N . ASN A 1 95 ? -1.119 14.759 2.734 1.00 66.12 95 ASN A N 1
ATOM 776 C CA . ASN A 1 95 ? -1.968 15.952 2.675 1.00 66.12 95 ASN A CA 1
ATOM 777 C C . ASN A 1 95 ? -2.833 15.996 1.400 1.00 66.12 95 ASN A C 1
ATOM 779 O O . ASN A 1 95 ? -3.476 17.011 1.109 1.00 66.12 95 ASN A O 1
ATOM 783 N N . TYR A 1 96 ? -2.839 14.914 0.614 1.00 65.88 96 TYR A N 1
ATOM 784 C CA . TYR A 1 96 ? -3.606 14.823 -0.615 1.00 65.88 96 TYR A CA 1
ATOM 785 C C . TYR A 1 96 ? -5.101 14.787 -0.304 1.00 65.88 96 TYR A C 1
ATOM 787 O O . TYR A 1 96 ? -5.615 13.886 0.355 1.00 65.88 96 TYR A O 1
ATOM 795 N N . LYS A 1 97 ? -5.828 15.785 -0.803 1.00 65.38 97 LYS A N 1
ATOM 796 C CA . LYS A 1 97 ? -7.284 15.794 -0.710 1.00 65.38 97 LYS A CA 1
ATOM 797 C C . LYS A 1 97 ? -7.835 14.940 -1.845 1.00 65.38 97 LYS A C 1
ATOM 799 O O . LYS A 1 97 ? -7.725 15.336 -3.002 1.00 65.38 97 LYS A O 1
ATOM 804 N N . PHE A 1 98 ? -8.531 13.853 -1.516 1.00 69.94 98 PHE A N 1
ATOM 805 C CA . PHE A 1 98 ? -9.217 12.959 -2.467 1.00 69.94 98 PHE A CA 1
ATOM 806 C C . PHE A 1 98 ? -10.371 13.622 -3.257 1.00 69.94 98 PHE A C 1
ATOM 808 O O . PHE A 1 98 ? -11.194 12.947 -3.864 1.00 69.94 98 PHE A O 1
ATOM 815 N N . ARG A 1 99 ? -10.453 14.960 -3.289 1.00 64.00 99 ARG A N 1
ATOM 816 C CA . ARG A 1 99 ? -11.520 15.734 -3.948 1.00 64.00 99 ARG A CA 1
ATOM 817 C C . ARG A 1 99 ? -11.630 15.444 -5.449 1.00 64.00 99 ARG A C 1
ATOM 819 O O . ARG A 1 99 ? -12.732 15.511 -5.987 1.00 64.00 99 ARG A O 1
ATOM 826 N N . ASN A 1 100 ? -10.507 15.109 -6.086 1.00 69.12 100 ASN A N 1
ATOM 827 C CA . ASN A 1 100 ? -10.424 14.772 -7.510 1.00 69.12 100 ASN A CA 1
ATOM 828 C C . ASN A 1 100 ? -10.433 13.254 -7.772 1.00 69.12 100 ASN A C 1
ATOM 830 O O . ASN A 1 100 ? -10.246 12.831 -8.909 1.00 69.12 100 ASN A O 1
ATOM 834 N N . CYS A 1 101 ? -10.624 12.430 -6.740 1.00 69.00 101 CYS A N 1
ATOM 835 C CA . CYS A 1 101 ? -10.747 10.983 -6.873 1.00 69.00 101 CYS A CA 1
ATOM 836 C C . CYS A 1 101 ? -12.221 10.592 -7.054 1.00 69.00 101 CYS A C 1
ATOM 838 O O . CYS A 1 101 ? -13.123 11.328 -6.651 1.00 69.00 101 CYS A O 1
ATOM 840 N N . ALA A 1 102 ? -12.467 9.412 -7.630 1.00 70.38 102 ALA A N 1
ATOM 841 C CA . ALA A 1 102 ? -13.811 8.832 -7.708 1.00 70.38 102 ALA A CA 1
ATOM 842 C C . ALA A 1 102 ? -14.438 8.688 -6.312 1.00 70.38 102 ALA A C 1
ATOM 844 O O . ALA A 1 102 ? -15.597 9.034 -6.097 1.00 70.38 102 ALA A O 1
ATOM 845 N N . PHE A 1 103 ? -13.617 8.280 -5.341 1.00 70.38 103 PHE A N 1
ATOM 846 C CA . PHE A 1 103 ? -13.969 8.214 -3.930 1.00 70.38 103 PHE A CA 1
ATOM 847 C C . PHE A 1 103 ? -13.547 9.494 -3.213 1.00 70.38 103 PHE A C 1
ATOM 849 O O . PHE A 1 103 ? -12.389 9.671 -2.840 1.00 70.38 103 PHE A O 1
ATOM 856 N N . LYS A 1 104 ? -14.508 10.401 -3.025 1.00 72.56 104 LYS A N 1
ATOM 857 C CA . LYS A 1 104 ? -14.276 11.723 -2.417 1.00 72.56 104 LYS A CA 1
ATOM 858 C C . LYS A 1 104 ? -14.364 11.719 -0.888 1.00 72.56 104 LYS A C 1
ATOM 860 O O . LYS A 1 104 ? -13.862 12.641 -0.248 1.00 72.56 104 LYS A O 1
ATOM 865 N N . TYR A 1 105 ? -14.992 10.698 -0.308 1.00 80.69 105 TYR A N 1
ATOM 866 C CA . TYR A 1 105 ? -15.309 10.599 1.120 1.00 80.69 105 TYR A CA 1
ATOM 867 C C . TYR A 1 105 ? -14.341 9.664 1.854 1.00 80.69 105 TYR A C 1
ATOM 869 O O . TYR A 1 105 ? -14.761 8.710 2.499 1.00 80.69 105 TYR A O 1
ATOM 877 N N . CYS A 1 106 ? -13.039 9.933 1.736 1.00 80.38 106 CYS A N 1
ATOM 878 C CA . CYS A 1 106 ? -11.989 9.197 2.437 1.00 80.38 106 CYS A CA 1
ATOM 879 C C . CYS A 1 106 ? -11.100 10.160 3.234 1.00 80.38 106 CYS A C 1
ATOM 881 O O . CYS A 1 106 ? -10.747 11.240 2.749 1.00 80.38 106 CYS A O 1
ATOM 883 N N . LYS A 1 107 ? -10.734 9.769 4.456 1.00 85.88 107 LYS A N 1
ATOM 884 C CA . LYS A 1 107 ? -9.753 10.456 5.299 1.00 85.88 107 LYS A CA 1
ATOM 885 C C . LYS A 1 107 ? -8.612 9.493 5.603 1.00 85.88 107 LYS A C 1
ATOM 887 O O . LYS A 1 107 ? -8.811 8.516 6.314 1.00 85.88 107 LYS A O 1
ATOM 892 N N . LEU A 1 108 ? -7.419 9.814 5.113 1.00 88.44 108 LEU A N 1
ATOM 893 C CA . LEU A 1 108 ? -6.189 9.110 5.460 1.00 88.44 108 LEU A CA 1
ATOM 894 C C . LEU A 1 108 ? -5.513 9.812 6.642 1.00 88.44 108 LEU A C 1
ATOM 896 O O . LEU A 1 108 ? -5.370 11.034 6.642 1.00 88.44 108 LEU A O 1
ATOM 900 N N . SER A 1 109 ? -5.115 9.042 7.648 1.00 89.75 109 SER A N 1
ATOM 901 C CA . SER A 1 109 ? -4.357 9.504 8.808 1.00 89.75 109 SER A CA 1
ATOM 902 C C . SER A 1 109 ? -3.141 8.612 9.033 1.00 89.75 109 SER A C 1
ATOM 904 O O . SER A 1 109 ? -3.144 7.441 8.666 1.00 89.75 109 SER A O 1
ATOM 906 N N . THR A 1 110 ? -2.110 9.160 9.665 1.00 91.62 110 THR A N 1
ATOM 907 C CA . THR A 1 110 ? -0.953 8.413 10.191 1.00 91.62 110 THR A CA 1
ATOM 908 C C . THR A 1 110 ? -0.848 8.567 11.711 1.00 91.62 110 THR A C 1
ATOM 910 O O . THR A 1 110 ? 0.137 8.156 12.312 1.00 91.62 110 THR A O 1
ATOM 913 N N . ASP A 1 111 ? -1.828 9.232 12.327 1.00 91.75 111 ASP A N 1
ATOM 914 C CA . ASP A 1 111 ? -1.905 9.429 13.769 1.00 91.75 111 ASP A CA 1
ATOM 915 C C . ASP A 1 111 ? -2.572 8.207 14.408 1.00 91.75 111 ASP A C 1
ATOM 917 O O . ASP A 1 111 ? -3.761 7.938 14.203 1.00 91.75 111 ASP A O 1
ATOM 921 N N . ILE A 1 112 ? -1.779 7.460 15.175 1.00 91.69 112 ILE A N 1
ATOM 922 C CA . ILE A 1 112 ? -2.174 6.210 15.828 1.00 91.69 112 ILE A CA 1
ATOM 923 C C . ILE A 1 112 ? -3.338 6.382 16.810 1.00 91.69 112 ILE A C 1
ATOM 925 O O . ILE A 1 112 ? -4.034 5.407 17.090 1.00 91.69 112 ILE A O 1
ATOM 929 N N . ALA A 1 113 ? -3.611 7.604 17.285 1.00 94.12 113 ALA A N 1
ATOM 930 C CA . ALA A 1 113 ? -4.767 7.886 18.133 1.00 94.12 113 ALA A CA 1
ATOM 931 C C . ALA A 1 113 ? -6.099 7.547 17.439 1.00 94.12 113 ALA A C 1
ATOM 933 O O . ALA A 1 113 ? -7.097 7.259 18.100 1.00 94.12 113 ALA A O 1
ATOM 934 N N . TYR A 1 114 ? -6.118 7.520 16.102 1.00 94.50 114 TYR A N 1
ATOM 935 C CA . TYR A 1 114 ? -7.302 7.164 15.325 1.00 94.50 114 TYR A CA 1
ATOM 936 C C . TYR A 1 114 ? -7.517 5.658 15.167 1.00 94.50 114 TYR A C 1
ATOM 938 O O . TYR A 1 114 ? -8.504 5.279 14.537 1.00 94.50 114 TYR A O 1
ATOM 946 N N . LEU A 1 115 ? -6.667 4.798 15.740 1.00 95.00 115 LEU A N 1
ATOM 947 C CA . LEU A 1 115 ? -6.756 3.346 15.579 1.00 95.00 115 LEU A CA 1
ATOM 948 C C . LEU A 1 115 ? -8.174 2.820 15.817 1.00 95.00 115 LEU A C 1
ATOM 950 O O . LEU A 1 115 ? -8.749 2.256 14.902 1.00 95.00 115 LEU A O 1
ATOM 954 N N . ASN A 1 116 ? -8.786 3.082 16.971 1.00 94.81 116 ASN A N 1
ATOM 955 C CA . ASN A 1 116 ? -10.109 2.530 17.306 1.00 94.81 116 ASN A CA 1
ATOM 956 C C . ASN A 1 116 ? -11.285 3.154 16.530 1.00 94.81 116 ASN A C 1
ATOM 958 O O . ASN A 1 116 ? -12.408 2.668 16.636 1.00 94.81 116 ASN A O 1
ATOM 962 N N . SER A 1 117 ? -11.051 4.250 15.802 1.00 93.69 117 SER A N 1
ATOM 963 C CA . SER A 1 117 ? -12.080 4.999 15.055 1.00 93.69 117 SER A CA 1
ATOM 964 C C . SER A 1 117 ? -11.911 4.909 13.536 1.00 93.69 117 SER A C 1
ATOM 966 O O . SER A 1 117 ? -12.655 5.546 12.786 1.00 93.69 117 SER A O 1
ATOM 968 N N . SER A 1 118 ? -10.909 4.158 13.076 1.00 95.00 118 SER A N 1
ATOM 969 C CA . SER A 1 118 ? -10.622 3.988 11.654 1.00 95.00 118 SER A CA 1
ATOM 970 C C . SER A 1 118 ? -11.391 2.800 11.091 1.00 95.00 118 SER A C 1
ATOM 972 O O . SER A 1 118 ? -11.319 1.721 11.664 1.00 95.00 118 SER A O 1
ATOM 974 N N . ASP A 1 119 ? -12.081 2.965 9.963 1.00 95.00 119 ASP A N 1
ATOM 975 C CA . ASP A 1 119 ? -12.775 1.860 9.285 1.00 95.00 119 ASP A CA 1
ATOM 976 C C . ASP A 1 119 ? -11.792 0.807 8.746 1.00 95.00 119 ASP A C 1
ATOM 978 O O . ASP A 1 119 ? -12.090 -0.386 8.731 1.00 95.00 119 ASP A O 1
ATOM 982 N N . ALA A 1 120 ? -10.601 1.239 8.327 1.00 95.88 120 ALA A N 1
ATOM 983 C CA . ALA A 1 120 ? -9.534 0.354 7.885 1.00 95.88 120 ALA A CA 1
ATOM 984 C C . ALA A 1 120 ? -8.171 0.779 8.441 1.00 95.88 120 ALA A C 1
ATOM 986 O O . ALA A 1 120 ? -7.912 1.964 8.679 1.00 95.88 120 ALA A O 1
ATOM 987 N N . VAL A 1 121 ? -7.283 -0.198 8.624 1.00 96.38 121 VAL A N 1
ATOM 988 C CA . VAL A 1 121 ? -5.931 0.008 9.152 1.00 96.38 121 VAL A CA 1
ATOM 989 C C . VAL A 1 121 ? -4.919 -0.674 8.242 1.00 96.38 121 VAL A C 1
ATOM 991 O O . VAL A 1 121 ? -4.985 -1.878 8.011 1.00 96.38 121 VAL A O 1
ATOM 994 N N . LEU A 1 122 ? -3.988 0.111 7.714 1.00 95.00 122 LEU A N 1
ATOM 995 C CA . LEU A 1 122 ? -2.947 -0.310 6.791 1.00 95.00 122 LEU A CA 1
ATOM 996 C C . LEU A 1 122 ? -1.631 -0.525 7.535 1.00 95.00 122 LEU A C 1
ATOM 998 O O . LEU A 1 122 ? -1.125 0.383 8.207 1.00 95.00 122 LEU A O 1
ATOM 1002 N N . PHE A 1 123 ? -1.057 -1.710 7.352 1.00 93.62 123 PHE A N 1
ATOM 1003 C CA . PHE A 1 123 ? 0.198 -2.120 7.959 1.00 93.62 123 PHE A CA 1
ATOM 1004 C C . PHE A 1 123 ? 1.236 -2.386 6.870 1.00 93.62 123 PHE A C 1
ATOM 1006 O O . PHE A 1 123 ? 1.190 -3.406 6.189 1.00 93.62 123 PHE A O 1
ATOM 1013 N N . HIS A 1 124 ? 2.190 -1.473 6.700 1.00 92.00 124 HIS A N 1
ATOM 1014 C CA . HIS A 1 124 ? 3.348 -1.716 5.849 1.00 92.00 124 HIS A CA 1
ATOM 1015 C C . HIS A 1 124 ? 4.345 -2.639 6.554 1.00 92.00 124 HIS A C 1
ATOM 1017 O O . HIS A 1 124 ? 4.742 -2.379 7.694 1.00 92.00 124 HIS A O 1
ATOM 1023 N N . HIS A 1 125 ? 4.795 -3.675 5.845 1.00 88.75 125 HIS A N 1
ATOM 1024 C CA . HIS A 1 125 ? 5.604 -4.759 6.403 1.00 88.75 125 HIS A CA 1
ATOM 1025 C C . HIS A 1 125 ? 6.860 -4.297 7.161 1.00 88.75 125 HIS A C 1
ATOM 1027 O O . HIS A 1 125 ? 7.139 -4.816 8.235 1.00 88.75 125 HIS A O 1
ATOM 1033 N N . THR A 1 126 ? 7.614 -3.313 6.651 1.00 86.50 126 THR A N 1
ATOM 1034 C CA . THR A 1 126 ? 8.939 -2.966 7.204 1.00 86.50 126 THR A CA 1
ATOM 1035 C C . THR A 1 126 ? 8.945 -2.564 8.674 1.00 86.50 126 THR A C 1
ATOM 1037 O O . THR A 1 126 ? 9.902 -2.895 9.371 1.00 86.50 126 THR A O 1
ATOM 1040 N N . GLU A 1 127 ? 7.896 -1.892 9.146 1.00 86.75 127 GLU A N 1
ATOM 1041 C CA . GLU A 1 127 ? 7.833 -1.352 10.510 1.00 86.75 127 GLU A CA 1
ATOM 1042 C C . GLU A 1 127 ? 6.978 -2.223 11.453 1.00 86.75 127 GLU A C 1
ATOM 1044 O O . GLU A 1 127 ? 6.832 -1.900 12.627 1.00 86.75 127 GLU A O 1
ATOM 1049 N N . MET A 1 128 ? 6.419 -3.347 10.979 1.00 87.06 128 MET A N 1
ATOM 1050 C CA . MET A 1 128 ? 5.546 -4.216 11.791 1.00 87.06 128 MET A CA 1
ATOM 1051 C C . MET A 1 128 ? 6.265 -4.911 12.952 1.00 87.06 128 MET A C 1
ATOM 1053 O O . MET A 1 128 ? 5.646 -5.189 13.971 1.00 87.06 128 MET A O 1
ATOM 1057 N N . ASN A 1 129 ? 7.564 -5.184 12.820 1.00 82.44 129 ASN A N 1
ATOM 1058 C CA . ASN A 1 129 ? 8.347 -5.791 13.905 1.00 82.44 129 ASN A CA 1
ATOM 1059 C C . ASN A 1 129 ? 8.754 -4.774 14.982 1.00 82.44 129 ASN A C 1
ATOM 1061 O O . ASN A 1 129 ? 9.276 -5.164 16.021 1.00 82.44 129 ASN A O 1
ATOM 1065 N N . SER A 1 130 ? 8.551 -3.483 14.721 1.00 82.56 130 SER A N 1
ATOM 1066 C CA . SER A 1 130 ? 8.883 -2.395 15.641 1.00 82.56 130 SER A CA 1
ATOM 1067 C C . SER A 1 130 ? 7.704 -2.017 16.544 1.00 82.56 130 SER A C 1
ATOM 1069 O O . SER A 1 130 ? 7.832 -1.090 17.341 1.00 82.56 130 SER A O 1
ATOM 1071 N N . VAL A 1 131 ? 6.550 -2.679 16.395 1.00 84.06 131 VAL A N 1
ATOM 1072 C CA . VAL A 1 131 ? 5.315 -2.352 17.112 1.00 84.06 131 VAL A CA 1
ATOM 1073 C C . VAL A 1 131 ? 4.643 -3.616 17.638 1.00 84.06 131 VAL A C 1
ATOM 1075 O O . VAL A 1 131 ? 4.628 -4.653 16.971 1.00 84.06 131 VAL A O 1
ATOM 1078 N N . ASP A 1 132 ? 4.063 -3.511 18.830 1.00 85.94 132 ASP A N 1
ATOM 1079 C CA . ASP A 1 132 ? 3.177 -4.545 19.353 1.00 85.94 132 ASP A CA 1
ATOM 1080 C C . ASP A 1 132 ? 1.868 -4.570 18.567 1.00 85.94 132 ASP A C 1
ATOM 1082 O O . ASP A 1 132 ? 1.434 -3.565 17.994 1.00 85.94 132 ASP A O 1
ATOM 1086 N N . ILE A 1 133 ? 1.221 -5.732 18.559 1.00 88.75 133 ILE A N 1
ATOM 1087 C CA . ILE A 1 133 ? -0.054 -5.902 17.871 1.00 88.75 133 ILE A CA 1
ATOM 1088 C C . ILE A 1 133 ? -1.138 -5.180 18.657 1.00 88.75 133 ILE A C 1
ATOM 1090 O O . ILE A 1 133 ? -1.378 -5.519 19.819 1.00 88.75 133 ILE A O 1
ATOM 1094 N N . PRO A 1 134 ? -1.806 -4.190 18.050 1.00 90.69 134 PRO A N 1
ATOM 1095 C CA . PRO A 1 134 ? -2.885 -3.506 18.727 1.00 90.69 134 PRO A CA 1
ATOM 1096 C C . PRO A 1 134 ? -4.150 -4.373 18.784 1.00 90.69 134 PRO A C 1
ATOM 1098 O O . PRO A 1 134 ? -4.317 -5.331 18.038 1.00 90.69 134 PRO A O 1
ATOM 1101 N N . ASN A 1 135 ? -5.109 -3.994 19.626 1.00 91.56 135 ASN A N 1
ATOM 1102 C CA . ASN A 1 135 ? -6.414 -4.653 19.628 1.00 91.56 135 ASN A CA 1
ATOM 1103 C C . ASN A 1 135 ? -7.214 -4.262 18.376 1.00 91.56 135 ASN A C 1
ATOM 1105 O O . ASN A 1 135 ? -7.557 -3.093 18.195 1.00 91.56 135 ASN A O 1
ATOM 1109 N N . LYS A 1 136 ? -7.546 -5.246 17.536 1.00 92.81 136 LYS A N 1
ATOM 1110 C CA . LYS A 1 136 ? -8.402 -5.065 16.358 1.00 92.81 136 LYS A CA 1
ATOM 1111 C C . LYS A 1 136 ? -9.858 -4.857 16.774 1.00 92.81 136 LYS A C 1
ATOM 1113 O O . LYS A 1 136 ? -10.478 -5.750 17.357 1.00 92.81 136 LYS A O 1
ATOM 1118 N N . ALA A 1 137 ? -10.439 -3.697 16.466 1.00 93.81 137 ALA A N 1
ATOM 1119 C CA . ALA A 1 137 ? -11.866 -3.494 16.698 1.00 93.81 137 ALA A CA 1
ATOM 1120 C C . ALA A 1 137 ? -12.698 -4.259 15.651 1.00 93.81 137 ALA A C 1
ATOM 1122 O O . ALA A 1 137 ? -12.347 -4.321 14.477 1.00 93.81 137 ALA A O 1
ATOM 1123 N N . LYS A 1 138 ? -13.842 -4.821 16.069 1.00 92.38 138 LYS A N 1
ATOM 1124 C CA . LYS A 1 138 ? -14.665 -5.742 15.250 1.00 92.38 138 LYS A CA 1
ATOM 1125 C C . LYS A 1 138 ? -15.144 -5.178 13.907 1.00 92.38 138 LYS A C 1
ATOM 1127 O O . LYS A 1 138 ? -15.504 -5.945 13.027 1.00 92.38 138 LYS A O 1
ATOM 1132 N N . HIS A 1 139 ? -15.220 -3.856 13.784 1.00 93.38 139 HIS A N 1
ATOM 1133 C CA . HIS A 1 139 ? -15.693 -3.179 12.578 1.00 93.38 139 HIS A CA 1
ATOM 1134 C C . HIS A 1 139 ? -14.566 -2.866 11.584 1.00 93.38 139 HIS A C 1
ATOM 1136 O O . HIS A 1 139 ? -14.854 -2.337 10.515 1.00 93.38 139 HIS A O 1
ATOM 1142 N N . GLN A 1 140 ? -13.307 -3.120 11.955 1.00 95.44 140 GLN A N 1
ATOM 1143 C CA . GLN A 1 140 ? -12.150 -2.703 11.176 1.00 95.44 140 GLN A CA 1
ATOM 1144 C C . GLN A 1 140 ? -11.708 -3.771 10.196 1.00 95.44 140 GLN A C 1
ATOM 1146 O O . GLN A 1 140 ? -11.638 -4.950 10.540 1.00 95.44 140 GLN A O 1
ATOM 1151 N N . THR A 1 141 ? -11.280 -3.316 9.025 1.00 96.69 141 THR A N 1
ATOM 1152 C CA . THR A 1 141 ? -10.533 -4.131 8.069 1.00 96.69 141 THR A CA 1
ATOM 1153 C C . THR A 1 141 ? -9.040 -3.856 8.220 1.00 96.69 141 THR A C 1
ATOM 1155 O O . THR A 1 141 ? -8.586 -2.720 8.076 1.00 96.69 141 THR A O 1
ATOM 1158 N N . TRP A 1 142 ? -8.259 -4.886 8.525 1.00 96.50 142 TRP A N 1
ATOM 1159 C CA . TRP A 1 142 ? -6.802 -4.808 8.582 1.00 96.50 142 TRP A CA 1
ATOM 1160 C C . TRP A 1 142 ? -6.199 -5.224 7.247 1.00 96.50 142 TRP A C 1
ATOM 1162 O O . TRP A 1 142 ? -6.502 -6.291 6.715 1.00 96.50 142 TRP A O 1
ATOM 1172 N N . ILE A 1 143 ? -5.324 -4.372 6.721 1.00 96.12 143 ILE A N 1
ATOM 1173 C CA . ILE A 1 143 ? -4.735 -4.509 5.394 1.00 96.12 143 ILE A CA 1
ATOM 1174 C C . ILE A 1 143 ? -3.225 -4.670 5.549 1.00 96.12 143 ILE A C 1
ATOM 1176 O O . ILE A 1 143 ? -2.543 -3.766 6.038 1.00 96.12 143 ILE A O 1
ATOM 1180 N N . PHE A 1 144 ? -2.696 -5.805 5.103 1.00 93.12 144 PHE A N 1
ATOM 1181 C CA . PHE A 1 144 ? -1.258 -6.029 4.998 1.00 93.12 144 PHE A CA 1
ATOM 1182 C C . PHE A 1 144 ? -0.724 -5.402 3.711 1.00 93.12 144 PHE A C 1
ATOM 1184 O O . PHE A 1 144 ? -1.211 -5.722 2.633 1.00 93.12 144 PHE A O 1
ATOM 1191 N N . MET A 1 145 ? 0.296 -4.552 3.802 1.00 92.44 145 MET A N 1
ATOM 1192 C CA . MET A 1 145 ? 0.920 -3.884 2.660 1.00 92.44 145 MET A CA 1
ATOM 1193 C C . MET A 1 145 ? 2.359 -4.345 2.458 1.00 92.44 145 MET A C 1
ATOM 1195 O O . MET A 1 145 ? 3.211 -4.203 3.344 1.00 92.44 145 MET A O 1
ATOM 1199 N N . SER A 1 146 ? 2.640 -4.834 1.248 1.00 89.50 146 SER A N 1
ATOM 1200 C CA . SER A 1 146 ? 3.981 -5.207 0.824 1.00 89.50 146 SER A CA 1
ATOM 1201 C C . SER A 1 146 ? 4.268 -4.878 -0.637 1.00 89.50 146 SER A C 1
ATOM 1203 O O . SER A 1 146 ? 3.723 -5.491 -1.557 1.00 89.50 146 SER A O 1
ATOM 1205 N N . ASP A 1 147 ? 5.237 -3.983 -0.812 1.00 85.31 147 ASP A N 1
ATOM 1206 C CA . ASP A 1 147 ? 5.852 -3.640 -2.094 1.00 85.31 147 ASP A CA 1
ATOM 1207 C C . ASP A 1 147 ? 7.179 -4.393 -2.289 1.00 85.31 147 ASP A C 1
ATOM 1209 O O . ASP A 1 147 ? 8.074 -3.921 -2.978 1.00 85.31 147 ASP A O 1
ATOM 1213 N N . GLU A 1 148 ? 7.354 -5.547 -1.643 1.00 85.38 148 GLU A N 1
ATOM 1214 C CA . GLU A 1 148 ? 8.605 -6.305 -1.652 1.00 85.38 148 GLU A CA 1
ATOM 1215 C C . GLU A 1 148 ? 8.341 -7.795 -1.833 1.00 85.38 148 GLU A C 1
ATOM 1217 O O . GLU A 1 148 ? 7.282 -8.313 -1.475 1.00 85.38 148 GLU A O 1
ATOM 1222 N N . SER A 1 149 ? 9.316 -8.511 -2.395 1.00 81.00 149 SER A N 1
ATOM 1223 C CA . SER A 1 149 ? 9.165 -9.956 -2.601 1.00 81.00 149 SER A CA 1
ATOM 1224 C C . SER A 1 149 ? 8.979 -10.714 -1.282 1.00 81.00 149 SER A C 1
ATOM 1226 O O . SER A 1 149 ? 9.477 -10.302 -0.231 1.00 81.00 149 SER A O 1
ATOM 1228 N N . ASN A 1 150 ? 8.311 -11.869 -1.345 1.00 76.38 150 ASN A N 1
ATOM 1229 C CA . ASN A 1 150 ? 8.070 -12.739 -0.188 1.00 76.38 150 ASN A CA 1
ATOM 1230 C C . ASN A 1 150 ? 9.358 -13.100 0.576 1.00 76.38 150 ASN A C 1
ATOM 1232 O O . ASN A 1 150 ? 9.338 -13.188 1.801 1.00 76.38 150 ASN A O 1
ATOM 1236 N N . VAL A 1 151 ? 10.489 -13.246 -0.122 1.00 74.50 151 VAL A N 1
ATOM 1237 C CA . VAL A 1 151 ? 11.807 -13.499 0.486 1.00 74.50 151 VAL A CA 1
ATOM 1238 C C . VAL A 1 151 ? 12.224 -12.361 1.424 1.00 74.50 151 VAL A C 1
ATOM 1240 O O . VAL A 1 151 ? 12.836 -12.595 2.465 1.00 74.50 151 VAL A O 1
ATOM 1243 N N . HIS A 1 152 ? 11.871 -11.119 1.092 1.00 75.88 152 HIS A N 1
ATOM 1244 C CA . HIS A 1 152 ? 12.186 -9.943 1.901 1.00 75.88 152 HIS A CA 1
ATOM 1245 C C . HIS A 1 152 ? 11.123 -9.637 2.961 1.00 75.88 152 HIS A C 1
ATOM 1247 O O . HIS A 1 152 ? 11.421 -8.929 3.929 1.00 75.88 152 HIS A O 1
ATOM 1253 N N . THR A 1 153 ? 9.916 -10.196 2.829 1.00 75.50 153 THR A N 1
ATOM 1254 C CA . THR A 1 153 ? 8.800 -9.919 3.742 1.00 75.50 153 THR A CA 1
ATOM 1255 C C . THR A 1 153 ? 8.449 -11.048 4.709 1.00 75.50 153 THR A C 1
ATOM 1257 O O . THR A 1 153 ? 7.819 -10.790 5.735 1.00 75.50 153 THR A O 1
ATOM 1260 N N . MET A 1 154 ? 8.944 -12.270 4.478 1.00 72.38 154 MET A N 1
ATOM 1261 C CA . MET A 1 154 ? 8.694 -13.447 5.325 1.00 72.38 154 MET A CA 1
ATOM 1262 C C . MET A 1 154 ? 8.991 -13.211 6.809 1.00 72.38 154 MET A C 1
ATOM 1264 O O . MET A 1 154 ? 8.222 -13.642 7.661 1.00 72.38 154 MET A O 1
ATOM 1268 N N . LYS A 1 155 ? 10.066 -12.486 7.138 1.00 71.00 155 LYS A N 1
ATOM 1269 C CA . LYS A 1 155 ? 10.445 -12.192 8.533 1.00 71.00 155 LYS A CA 1
ATOM 1270 C C . LYS A 1 155 ? 9.411 -11.359 9.309 1.00 71.00 155 LYS A C 1
ATOM 1272 O O . LYS A 1 155 ? 9.462 -11.341 10.533 1.00 71.00 155 LYS A O 1
ATOM 1277 N N . TYR A 1 156 ? 8.516 -10.659 8.612 1.00 71.00 156 TYR A N 1
ATOM 1278 C CA . TYR A 1 156 ? 7.428 -9.886 9.219 1.00 71.00 156 TYR A CA 1
ATOM 1279 C C . TYR A 1 156 ? 6.159 -10.736 9.357 1.00 71.00 156 TYR A C 1
ATOM 1281 O O . TYR A 1 156 ? 5.459 -10.652 10.357 1.00 71.00 156 TYR A O 1
ATOM 1289 N N . PHE A 1 157 ? 5.901 -11.612 8.380 1.00 65.12 157 PHE A N 1
ATOM 1290 C CA . PHE A 1 157 ? 4.747 -12.517 8.370 1.00 65.12 157 PHE A CA 1
ATOM 1291 C C . PHE A 1 157 ? 4.902 -13.709 9.330 1.00 65.12 157 PHE A C 1
ATOM 1293 O O . PHE A 1 157 ? 3.931 -14.189 9.907 1.00 65.12 157 PHE A O 1
ATOM 1300 N N . MET A 1 158 ? 6.129 -14.212 9.499 1.00 60.12 158 MET A N 1
ATOM 1301 C CA . MET A 1 158 ? 6.429 -15.368 10.352 1.00 60.12 158 MET A CA 1
ATOM 1302 C C . MET A 1 158 ? 6.638 -15.010 11.824 1.00 60.12 158 MET A C 1
ATOM 1304 O O . MET A 1 158 ? 6.826 -15.911 12.642 1.00 60.12 158 MET A O 1
ATOM 1308 N N . HIS A 1 159 ? 6.596 -13.725 12.183 1.00 62.84 159 HIS A N 1
ATOM 1309 C CA . HIS A 1 159 ? 6.522 -13.355 13.587 1.00 62.84 159 HIS A CA 1
ATOM 1310 C C . HIS A 1 159 ? 5.137 -13.770 14.091 1.00 62.84 159 HIS A C 1
ATOM 1312 O O . HIS A 1 159 ? 4.131 -13.200 13.675 1.00 62.84 159 HIS A O 1
ATOM 1318 N N . GLY A 1 160 ? 5.091 -14.818 14.922 1.00 64.81 160 GLY A N 1
ATOM 1319 C CA . GLY A 1 160 ? 3.874 -15.590 15.203 1.00 64.81 160 GLY A CA 1
ATOM 1320 C C . GLY A 1 160 ? 2.674 -14.761 15.656 1.00 64.81 160 GLY A C 1
ATOM 1321 O O . GLY A 1 160 ? 1.544 -15.157 15.396 1.00 64.81 160 GLY A O 1
ATOM 1322 N N . SER A 1 161 ? 2.921 -13.598 16.255 1.00 78.12 161 SER A N 1
ATOM 1323 C CA . SER A 1 161 ? 1.887 -12.665 16.680 1.00 78.12 161 SER A CA 1
ATOM 1324 C C . SER A 1 161 ? 1.034 -12.148 15.507 1.00 78.12 161 SER A C 1
ATOM 1326 O O . SER A 1 161 ? -0.170 -12.032 15.659 1.00 78.12 161 SER A O 1
ATOM 1328 N N . TRP A 1 162 ? 1.617 -11.848 14.336 1.00 85.12 162 TRP A N 1
ATOM 1329 C CA . TRP A 1 162 ? 0.896 -11.221 13.205 1.00 85.12 162 TRP A CA 1
ATOM 1330 C C . TRP A 1 162 ? 0.184 -12.228 12.295 1.00 85.12 162 TRP A C 1
ATOM 1332 O O . TRP A 1 162 ? -0.458 -11.860 11.305 1.00 85.12 162 TRP A O 1
ATOM 1342 N N . LYS A 1 163 ? 0.337 -13.519 12.589 1.00 83.25 163 LYS A N 1
ATOM 1343 C CA . LYS A 1 163 ? -0.174 -14.596 11.753 1.00 83.25 163 LYS A CA 1
ATOM 1344 C C . LYS A 1 163 ? -1.704 -14.586 11.779 1.00 83.25 163 LYS A C 1
ATOM 1346 O O . LYS A 1 163 ? -2.298 -14.739 12.835 1.00 83.25 163 LYS A O 1
ATOM 1351 N N . ASN A 1 164 ? -2.320 -14.522 10.598 1.00 86.25 164 ASN A N 1
ATOM 1352 C CA . ASN A 1 164 ? -3.777 -14.542 10.394 1.00 86.25 164 ASN A CA 1
ATOM 1353 C C . ASN A 1 164 ? -4.548 -13.314 10.925 1.00 86.25 164 ASN A C 1
ATOM 1355 O O . ASN A 1 164 ? -5.763 -13.390 11.075 1.00 86.25 164 ASN A O 1
ATOM 1359 N N . GLU A 1 165 ? -3.883 -12.182 11.170 1.00 90.06 165 GLU A N 1
ATOM 1360 C CA . GLU A 1 165 ? -4.549 -10.966 11.678 1.00 90.06 165 GLU A CA 1
ATOM 1361 C C . GLU A 1 165 ? -5.170 -10.084 10.573 1.00 90.06 165 GLU A C 1
ATOM 1363 O O . GLU A 1 165 ? -6.052 -9.251 10.824 1.00 90.06 165 GLU A O 1
ATOM 1368 N N . PHE A 1 166 ? -4.714 -10.256 9.330 1.00 92.62 166 PHE A N 1
ATOM 1369 C CA . PHE A 1 166 ? -5.090 -9.415 8.193 1.00 92.62 166 PHE A CA 1
ATOM 1370 C C . PHE A 1 166 ? -6.280 -9.979 7.426 1.00 92.62 166 PHE A C 1
ATOM 1372 O O . PHE A 1 166 ? -6.330 -11.174 7.145 1.00 92.62 166 PHE A O 1
ATOM 1379 N N . ASP A 1 167 ? -7.197 -9.092 7.043 1.00 95.75 167 ASP A N 1
ATOM 1380 C CA . ASP A 1 167 ? -8.346 -9.442 6.207 1.00 95.75 167 ASP A CA 1
ATOM 1381 C C . ASP A 1 167 ? -7.994 -9.317 4.726 1.00 95.75 167 ASP A C 1
ATOM 1383 O O . ASP A 1 167 ? -8.401 -10.160 3.934 1.00 95.75 167 ASP A O 1
ATOM 1387 N N . TRP A 1 168 ? -7.233 -8.276 4.364 1.00 96.12 168 TRP A N 1
ATOM 1388 C CA . TRP A 1 168 ? -6.858 -7.972 2.984 1.00 96.12 168 TRP A CA 1
ATOM 1389 C C . TRP A 1 168 ? -5.351 -7.845 2.802 1.00 96.12 168 TRP A C 1
ATOM 1391 O O . TRP A 1 168 ? -4.606 -7.434 3.696 1.00 96.12 168 TRP A O 1
ATOM 1401 N N . THR A 1 169 ? -4.923 -8.121 1.580 1.00 93.00 169 THR A N 1
ATOM 1402 C CA . THR A 1 169 ? -3.557 -7.971 1.103 1.00 93.00 169 THR A CA 1
ATOM 1403 C C . THR A 1 169 ? -3.465 -6.860 0.065 1.00 93.00 169 THR A C 1
ATOM 1405 O O . THR A 1 169 ? -4.253 -6.772 -0.870 1.00 93.00 169 THR A O 1
ATOM 1408 N N . TYR A 1 170 ? -2.463 -6.008 0.222 1.00 93.75 170 TYR A N 1
ATOM 1409 C CA . TYR A 1 170 ? -2.050 -4.992 -0.730 1.00 93.75 170 TYR A CA 1
ATOM 1410 C C . TYR A 1 170 ? -0.653 -5.356 -1.226 1.00 93.75 170 TYR A C 1
ATOM 1412 O O . TYR A 1 170 ? 0.290 -5.420 -0.427 1.00 93.75 170 TYR A O 1
ATOM 1420 N N . SER A 1 171 ? -0.505 -5.617 -2.527 1.00 91.19 171 SER A N 1
ATOM 1421 C CA . SER A 1 171 ? 0.798 -5.948 -3.109 1.00 91.19 171 SER A CA 1
ATOM 1422 C C . SER A 1 171 ? 0.861 -5.762 -4.628 1.00 91.19 171 SER A C 1
ATOM 1424 O O . SER A 1 171 ? -0.140 -5.558 -5.313 1.00 91.19 171 SER A O 1
ATOM 1426 N N . TYR A 1 172 ? 2.071 -5.899 -5.174 1.00 89.38 172 TYR A N 1
ATOM 1427 C CA . TYR A 1 172 ? 2.339 -5.967 -6.610 1.00 89.38 172 TYR A CA 1
ATOM 1428 C C . TYR A 1 172 ? 1.933 -7.303 -7.246 1.00 89.38 172 TYR A C 1
ATOM 1430 O O . TYR A 1 172 ? 2.065 -7.455 -8.463 1.00 89.38 172 TYR A O 1
ATOM 1438 N N . ARG A 1 173 ? 1.520 -8.303 -6.460 1.00 88.31 173 ARG A N 1
ATOM 1439 C CA . ARG A 1 173 ? 1.057 -9.587 -6.990 1.00 88.31 173 ARG A CA 1
ATOM 1440 C C . ARG A 1 173 ? -0.378 -9.466 -7.488 1.00 88.31 173 ARG A C 1
ATOM 1442 O O . ARG A 1 173 ? -1.220 -8.899 -6.812 1.00 88.31 173 ARG A O 1
ATOM 1449 N N . SER A 1 174 ? -0.674 -10.037 -8.650 1.00 89.31 174 SER A N 1
ATOM 1450 C CA . SER A 1 174 ? -2.010 -9.954 -9.257 1.00 89.31 174 SER A CA 1
ATOM 1451 C C . SER A 1 174 ? -3.106 -10.706 -8.495 1.00 89.31 174 SER A C 1
ATOM 1453 O O . SER A 1 174 ? -4.272 -10.554 -8.836 1.00 89.31 174 SER A O 1
ATOM 1455 N N . ASP A 1 175 ? -2.739 -11.545 -7.526 1.00 90.69 175 ASP A N 1
ATOM 1456 C CA . ASP A 1 175 ? -3.650 -12.315 -6.677 1.00 90.69 175 ASP A CA 1
ATOM 1457 C C . ASP A 1 175 ? -3.912 -11.668 -5.305 1.00 90.69 175 ASP A C 1
ATOM 1459 O O . ASP A 1 175 ? -4.572 -12.285 -4.475 1.00 90.69 175 ASP A O 1
ATOM 1463 N N . SER A 1 176 ? -3.416 -10.451 -5.046 1.00 92.00 176 SER A N 1
ATOM 1464 C CA . SER A 1 176 ? -3.743 -9.717 -3.818 1.00 92.00 176 SER A CA 1
ATOM 1465 C C . SER A 1 176 ? -5.116 -9.045 -3.897 1.00 92.00 176 SER A C 1
ATOM 1467 O O . SER A 1 176 ? -5.527 -8.606 -4.971 1.00 92.00 176 SER A O 1
ATOM 1469 N N . ASP A 1 177 ? -5.777 -8.867 -2.750 1.00 95.31 177 ASP A N 1
ATOM 1470 C CA . ASP A 1 177 ? -7.088 -8.201 -2.652 1.00 95.31 177 ASP A CA 1
ATOM 1471 C C . ASP A 1 177 ? -7.057 -6.770 -3.213 1.00 95.31 177 ASP A C 1
ATOM 1473 O O . ASP A 1 177 ? -7.998 -6.319 -3.866 1.00 95.31 177 ASP A O 1
ATOM 1477 N N . ILE A 1 178 ? -5.944 -6.063 -2.988 1.00 93.38 178 ILE A N 1
ATOM 1478 C CA . ILE A 1 178 ? -5.652 -4.743 -3.543 1.00 93.38 178 ILE A CA 1
ATOM 1479 C C . ILE A 1 178 ? -4.375 -4.834 -4.380 1.00 93.38 178 ILE A C 1
ATOM 1481 O O . ILE A 1 178 ? -3.257 -4.807 -3.864 1.00 93.38 178 ILE A O 1
ATOM 1485 N N . TYR A 1 179 ? -4.545 -4.935 -5.695 1.00 91.00 179 TYR A N 1
ATOM 1486 C CA . TYR A 1 179 ? -3.439 -5.021 -6.643 1.00 91.00 179 TYR A CA 1
ATOM 1487 C C . TYR A 1 179 ? -2.849 -3.640 -6.957 1.00 91.00 179 TYR A C 1
ATOM 1489 O O . TYR A 1 179 ? -3.504 -2.807 -7.589 1.00 91.00 179 TYR A O 1
ATOM 1497 N N . LEU A 1 180 ? -1.585 -3.408 -6.582 1.00 87.75 180 LEU A N 1
ATOM 1498 C CA . LEU A 1 180 ? -0.825 -2.233 -7.010 1.00 87.75 180 LEU A CA 1
ATOM 1499 C C . LEU A 1 180 ? 0.545 -2.623 -7.591 1.00 87.75 180 LEU A C 1
ATOM 1501 O O . LEU A 1 180 ? 1.519 -2.778 -6.856 1.00 87.75 180 LEU A O 1
ATOM 1505 N N . PRO A 1 181 ? 0.674 -2.745 -8.922 1.00 85.69 181 PRO A N 1
ATOM 1506 C CA . PRO A 1 181 ? 1.963 -3.033 -9.532 1.00 85.69 181 PRO A CA 1
ATOM 1507 C C . PRO A 1 181 ? 2.907 -1.825 -9.445 1.00 85.69 181 PRO A C 1
ATOM 1509 O O . PRO A 1 181 ? 2.475 -0.678 -9.555 1.00 85.69 181 PRO A O 1
ATOM 1512 N N . PHE A 1 182 ? 4.221 -2.082 -9.385 1.00 81.75 182 PHE A N 1
ATOM 1513 C CA . PHE A 1 182 ? 5.268 -1.040 -9.405 1.00 81.75 182 PHE A CA 1
ATOM 1514 C C . PHE A 1 182 ? 5.178 -0.078 -10.594 1.00 81.75 182 PHE A C 1
ATOM 1516 O O . PHE A 1 182 ? 5.694 1.038 -10.565 1.00 81.75 182 PHE A O 1
ATOM 1523 N N . GLY A 1 183 ? 4.558 -0.524 -11.679 1.00 82.12 183 GLY A N 1
ATOM 1524 C CA . GLY A 1 183 ? 4.325 0.288 -12.850 1.00 82.12 183 GLY A CA 1
ATOM 1525 C C . GLY A 1 183 ? 3.400 -0.414 -13.822 1.00 82.12 183 GLY A C 1
ATOM 1526 O O . GLY A 1 183 ? 3.108 -1.603 -13.706 1.00 82.12 183 GLY A O 1
ATOM 1527 N N . LYS A 1 184 ? 2.959 0.342 -14.821 1.00 82.06 184 LYS A N 1
ATOM 1528 C CA . LYS A 1 184 ? 2.165 -0.174 -15.931 1.00 82.06 184 LYS A CA 1
ATOM 1529 C C . LYS A 1 184 ? 2.827 0.184 -17.246 1.00 82.06 184 LYS A C 1
ATOM 1531 O O . LYS A 1 184 ? 3.327 1.296 -17.424 1.00 82.06 184 LYS A O 1
ATOM 1536 N N . PHE A 1 185 ? 2.782 -0.743 -18.191 1.00 82.50 185 PHE A N 1
ATOM 1537 C CA . PHE A 1 185 ? 3.131 -0.436 -19.567 1.00 82.50 185 PHE A CA 1
ATOM 1538 C C . PHE A 1 185 ? 1.962 0.308 -20.209 1.00 82.50 185 PHE A C 1
ATOM 1540 O O . PHE A 1 185 ? 0.842 -0.194 -20.260 1.00 82.50 185 PHE A O 1
ATOM 1547 N N . ALA A 1 186 ? 2.222 1.520 -20.691 1.00 85.00 186 ALA A N 1
ATOM 1548 C CA . ALA A 1 186 ? 1.249 2.311 -21.430 1.00 85.00 186 ALA A CA 1
ATOM 1549 C C . ALA A 1 186 ? 1.690 2.451 -22.886 1.00 85.00 186 ALA A C 1
ATOM 1551 O O . ALA A 1 186 ? 2.880 2.592 -23.191 1.00 85.00 186 ALA A O 1
ATOM 1552 N N . ARG A 1 187 ? 0.719 2.439 -23.802 1.00 86.06 187 ARG A N 1
ATOM 1553 C CA . ARG A 1 187 ? 0.986 2.730 -25.209 1.00 86.06 187 ARG A CA 1
ATOM 1554 C C . ARG A 1 187 ? 1.444 4.183 -25.333 1.00 86.06 187 ARG A C 1
ATOM 1556 O O . ARG A 1 187 ? 0.842 5.084 -24.756 1.00 86.06 187 ARG A O 1
ATOM 1563 N N . ARG A 1 188 ? 2.510 4.409 -26.098 1.00 84.75 188 ARG A N 1
ATOM 1564 C CA . ARG A 1 188 ? 2.984 5.765 -26.397 1.00 84.75 188 ARG A CA 1
ATOM 1565 C C . ARG A 1 188 ? 1.945 6.482 -27.261 1.00 84.75 188 ARG A C 1
ATOM 1567 O O . ARG A 1 188 ? 1.413 5.876 -28.190 1.00 84.75 188 ARG A O 1
ATOM 1574 N N . SER A 1 189 ? 1.710 7.763 -26.986 1.00 91.00 189 SER A N 1
ATOM 1575 C CA . SER A 1 189 ? 0.869 8.625 -27.831 1.00 91.00 189 SER A CA 1
ATOM 1576 C C . SER A 1 189 ? 1.480 8.833 -29.216 1.00 91.00 189 SER A C 1
ATOM 1578 O O . SER A 1 189 ? 0.763 8.893 -30.209 1.00 91.00 189 SER A O 1
ATOM 1580 N N . LEU A 1 190 ? 2.812 8.888 -29.283 1.00 90.06 190 LEU A N 1
ATOM 1581 C CA . LEU A 1 190 ? 3.574 9.013 -30.518 1.00 90.06 190 LEU A CA 1
ATOM 1582 C C . LEU A 1 190 ? 4.447 7.775 -30.759 1.00 90.06 190 LEU A C 1
ATOM 1584 O O . LEU A 1 190 ? 4.976 7.194 -29.798 1.00 90.06 190 LEU A O 1
ATOM 1588 N N . PRO A 1 191 ? 4.658 7.389 -32.030 1.00 85.00 191 PRO A N 1
ATOM 1589 C CA . PRO A 1 191 ? 5.595 6.334 -32.384 1.00 85.00 191 PRO A CA 1
ATOM 1590 C C . PRO A 1 191 ? 6.991 6.592 -31.805 1.00 85.00 191 PRO A C 1
ATOM 1592 O O . PRO A 1 191 ? 7.429 7.731 -31.634 1.00 85.00 191 PRO A O 1
ATOM 1595 N N . ALA A 1 192 ? 7.715 5.519 -31.495 1.00 85.75 192 ALA A N 1
ATOM 1596 C CA . ALA A 1 192 ? 9.108 5.647 -31.096 1.00 85.75 192 ALA A CA 1
ATOM 1597 C C . ALA A 1 192 ? 9.946 6.191 -32.266 1.00 85.75 192 ALA A C 1
ATOM 1599 O O . ALA A 1 192 ? 9.900 5.643 -33.362 1.00 85.75 192 ALA A O 1
ATOM 1600 N N . VAL A 1 193 ? 10.762 7.221 -32.010 1.00 88.25 193 VAL A N 1
ATOM 1601 C CA . VAL A 1 193 ? 11.705 7.783 -33.001 1.00 88.25 193 VAL A CA 1
ATOM 1602 C C . VAL A 1 193 ? 12.699 6.718 -33.484 1.00 88.25 193 VAL A C 1
ATOM 1604 O O . VAL A 1 193 ? 13.111 6.705 -34.639 1.00 88.25 193 VAL A O 1
ATOM 1607 N N . LYS A 1 194 ? 13.077 5.791 -32.596 1.00 89.12 194 LYS A N 1
ATOM 1608 C CA . LYS A 1 194 ? 13.919 4.639 -32.927 1.00 89.12 194 LYS A CA 1
ATOM 1609 C C . LYS A 1 194 ? 13.057 3.446 -33.329 1.00 89.12 194 LYS A C 1
ATOM 1611 O O . LYS A 1 194 ? 12.126 3.075 -32.616 1.00 89.12 194 LYS A O 1
ATOM 1616 N N . ASN A 1 195 ? 13.446 2.778 -34.412 1.00 89.44 195 ASN A N 1
ATOM 1617 C CA . ASN A 1 195 ? 12.847 1.514 -34.828 1.00 89.44 195 ASN A CA 1
ATOM 1618 C C . ASN A 1 195 ? 13.342 0.366 -33.926 1.00 89.44 195 ASN A C 1
ATOM 1620 O O . ASN A 1 195 ? 14.287 -0.350 -34.250 1.00 89.44 195 ASN A O 1
ATOM 1624 N N . TYR A 1 196 ? 12.716 0.205 -32.758 1.00 86.62 196 TYR A N 1
ATOM 1625 C CA . TYR A 1 196 ? 13.071 -0.861 -31.816 1.00 86.62 196 TYR A CA 1
ATOM 1626 C C . TYR A 1 196 ? 12.832 -2.263 -32.389 1.00 86.62 196 TYR A C 1
ATOM 1628 O O . TYR A 1 196 ? 13.570 -3.181 -32.043 1.00 86.62 196 TYR A O 1
ATOM 1636 N N . SER A 1 197 ? 11.881 -2.429 -33.314 1.00 87.31 197 SER A N 1
ATOM 1637 C CA . SER A 1 197 ? 11.624 -3.711 -33.980 1.00 87.31 197 SER A CA 1
ATOM 1638 C C . SER A 1 197 ? 12.800 -4.160 -34.851 1.00 87.31 197 SER A C 1
ATOM 1640 O O . SER A 1 197 ? 13.156 -5.336 -34.833 1.00 87.31 197 SER A O 1
ATOM 1642 N N . SER A 1 198 ? 13.445 -3.248 -35.590 1.00 89.69 198 SER A N 1
ATOM 1643 C CA . SER A 1 198 ? 14.629 -3.588 -36.393 1.00 89.69 198 SER A CA 1
ATOM 1644 C C . SER A 1 198 ? 15.855 -3.885 -35.528 1.00 89.69 198 SER A C 1
ATOM 1646 O O . SER A 1 198 ? 16.639 -4.764 -35.874 1.00 89.69 198 SER A O 1
ATOM 1648 N N . ILE A 1 199 ? 15.998 -3.205 -34.385 1.00 88.25 199 ILE A N 1
ATOM 1649 C CA . ILE A 1 199 ? 17.047 -3.489 -33.396 1.00 88.25 199 ILE A CA 1
ATOM 1650 C C . ILE A 1 199 ? 16.821 -4.868 -32.769 1.00 88.25 199 ILE A C 1
ATOM 1652 O O . ILE A 1 199 ? 17.757 -5.657 -32.691 1.00 88.25 199 ILE A O 1
ATOM 1656 N N . TYR A 1 200 ? 15.587 -5.169 -32.356 1.00 85.81 200 TYR A N 1
ATOM 1657 C CA . TYR A 1 200 ? 15.226 -6.451 -31.754 1.00 85.81 200 TYR A CA 1
ATOM 1658 C C . TYR A 1 200 ? 15.482 -7.618 -32.714 1.00 85.81 200 TYR A C 1
ATOM 1660 O O . TYR A 1 200 ? 16.138 -8.575 -32.326 1.00 85.81 200 TYR A O 1
ATOM 1668 N N . ARG A 1 201 ? 15.090 -7.494 -33.992 1.00 89.19 201 ARG A N 1
ATOM 1669 C CA . ARG A 1 201 ? 15.347 -8.518 -35.026 1.00 89.19 201 ARG A CA 1
ATOM 1670 C C . ARG A 1 201 ? 16.830 -8.830 -35.257 1.00 89.19 201 ARG A C 1
ATOM 1672 O O . ARG A 1 201 ? 17.145 -9.918 -35.715 1.00 89.19 201 ARG A O 1
ATOM 1679 N N . LYS A 1 202 ? 17.733 -7.885 -34.979 1.00 90.94 202 LYS A N 1
ATOM 1680 C CA . LYS A 1 202 ? 19.188 -8.083 -35.114 1.00 90.94 202 LYS A CA 1
ATOM 1681 C C . LYS A 1 202 ? 19.822 -8.731 -33.883 1.00 90.94 202 LYS A C 1
ATOM 1683 O O . LYS A 1 202 ? 20.984 -9.123 -33.942 1.00 90.94 202 LYS A O 1
ATOM 1688 N N . LYS A 1 203 ? 19.110 -8.800 -32.755 1.00 87.00 203 LYS A N 1
ATOM 1689 C CA . LYS A 1 203 ? 19.620 -9.445 -31.546 1.00 87.00 203 LYS A CA 1
ATOM 1690 C C . LYS A 1 203 ? 19.460 -10.957 -31.669 1.00 87.00 203 LYS A C 1
ATOM 1692 O O . LYS A 1 203 ? 18.388 -11.450 -31.982 1.00 87.00 203 LYS A O 1
ATOM 1697 N N . ASN A 1 204 ? 20.527 -11.683 -31.357 1.00 87.44 204 ASN A N 1
ATOM 1698 C CA . ASN A 1 204 ? 20.549 -13.147 -31.276 1.00 87.44 204 ASN A CA 1
ATOM 1699 C C . ASN A 1 204 ? 20.279 -13.679 -29.853 1.00 87.44 204 ASN A C 1
ATOM 1701 O O . ASN A 1 204 ? 20.335 -14.882 -29.624 1.00 87.44 204 ASN A O 1
ATOM 1705 N N . LYS A 1 205 ? 20.022 -12.784 -28.889 1.00 83.06 205 LYS A N 1
ATOM 1706 C CA . LYS A 1 205 ? 19.696 -13.091 -27.489 1.00 83.06 205 LYS A CA 1
ATOM 1707 C C . LYS A 1 205 ? 18.495 -12.247 -27.057 1.00 83.06 205 LYS A C 1
ATOM 1709 O O . LYS A 1 205 ? 18.457 -11.049 -27.350 1.00 83.06 205 LYS A O 1
ATOM 1714 N N . SER A 1 206 ? 17.553 -12.855 -26.336 1.00 72.44 206 SER A N 1
ATOM 1715 C CA . SER A 1 206 ? 16.201 -12.296 -26.143 1.00 72.44 206 SER A CA 1
ATOM 1716 C C . SER A 1 206 ? 15.869 -11.824 -24.726 1.00 72.44 206 SER A C 1
ATOM 1718 O O . SER A 1 206 ? 14.711 -11.523 -24.455 1.00 72.44 206 SER A O 1
ATOM 1720 N N . ILE A 1 207 ? 16.838 -11.724 -23.815 1.00 73.62 207 ILE A N 1
ATOM 1721 C CA . ILE A 1 207 ? 16.541 -11.388 -22.415 1.00 73.62 207 ILE A CA 1
ATOM 1722 C C . ILE A 1 207 ? 16.771 -9.896 -22.169 1.00 73.62 207 ILE A C 1
ATOM 1724 O O . ILE A 1 207 ? 17.859 -9.363 -22.394 1.00 73.62 207 ILE A O 1
ATOM 1728 N N . ALA A 1 208 ? 15.724 -9.227 -21.696 1.00 74.69 208 ALA A N 1
ATOM 1729 C CA . ALA A 1 208 ? 15.804 -7.928 -21.051 1.00 74.69 208 ALA A CA 1
ATOM 1730 C C . ALA A 1 208 ? 15.195 -8.083 -19.657 1.00 74.69 208 ALA A C 1
ATOM 1732 O O . ALA A 1 208 ? 14.033 -8.460 -19.535 1.00 74.69 208 ALA A O 1
ATOM 1733 N N . TRP A 1 209 ? 15.988 -7.813 -18.624 1.00 77.75 209 TRP A N 1
ATOM 1734 C CA . TRP A 1 209 ? 15.560 -7.899 -17.234 1.00 77.75 209 TRP A CA 1
ATOM 1735 C C . TRP A 1 209 ? 15.632 -6.512 -16.608 1.00 77.75 209 TRP A C 1
ATOM 1737 O O . TRP A 1 209 ? 16.668 -5.848 -16.662 1.00 77.75 209 TRP A O 1
ATOM 1747 N N . VAL A 1 210 ? 14.509 -6.061 -16.058 1.00 77.06 210 VAL A N 1
ATOM 1748 C CA . VAL A 1 210 ? 14.439 -4.849 -15.245 1.00 77.06 210 VAL A CA 1
ATOM 1749 C C . VAL A 1 210 ? 14.471 -5.300 -13.794 1.00 77.06 210 VAL A C 1
ATOM 1751 O O . VAL A 1 210 ? 13.563 -6.002 -13.356 1.00 77.06 210 VAL A O 1
ATOM 1754 N N . VAL A 1 211 ? 15.525 -4.932 -13.070 1.00 76.31 211 VAL A N 1
ATOM 1755 C CA . VAL A 1 211 ? 15.719 -5.352 -11.682 1.00 76.31 211 VAL A CA 1
ATOM 1756 C C . VAL A 1 211 ? 16.280 -4.210 -10.848 1.00 76.31 211 VAL A C 1
ATOM 1758 O O . VAL A 1 211 ? 17.118 -3.441 -11.318 1.00 76.31 211 VAL A O 1
ATOM 1761 N N . SER A 1 212 ? 15.806 -4.098 -9.611 1.00 73.12 212 SER A N 1
ATOM 1762 C CA . SER A 1 212 ? 16.362 -3.209 -8.586 1.00 73.12 212 SER A CA 1
ATOM 1763 C C . SER A 1 212 ? 17.459 -3.889 -7.755 1.00 73.12 212 SER A C 1
ATOM 1765 O O . SER A 1 212 ? 18.314 -3.206 -7.201 1.00 73.12 212 SER A O 1
ATOM 1767 N N . ASN A 1 213 ? 17.464 -5.227 -7.701 1.00 77.00 213 ASN A N 1
ATOM 1768 C CA . ASN A 1 213 ? 18.434 -6.061 -6.994 1.00 77.00 213 ASN A CA 1
ATOM 1769 C C . ASN A 1 213 ? 19.050 -7.131 -7.919 1.00 77.00 213 ASN A C 1
ATOM 1771 O O . ASN A 1 213 ? 18.410 -8.128 -8.244 1.00 77.00 213 ASN A O 1
ATOM 1775 N N . CYS A 1 214 ? 20.319 -6.960 -8.295 1.00 78.69 214 CYS A N 1
ATOM 1776 C CA . CYS A 1 214 ? 21.030 -7.871 -9.202 1.00 78.69 214 CYS A CA 1
ATOM 1777 C C . CYS A 1 214 ? 21.314 -9.271 -8.622 1.00 78.69 214 CYS A C 1
ATOM 1779 O O . CYS A 1 214 ? 21.701 -10.156 -9.377 1.00 78.69 214 CYS A O 1
ATOM 1781 N N . ASN A 1 215 ? 21.134 -9.472 -7.312 1.00 77.81 215 ASN A N 1
ATOM 1782 C CA . ASN A 1 215 ? 21.363 -10.752 -6.632 1.00 77.81 215 ASN A CA 1
ATOM 1783 C C . ASN A 1 215 ? 20.061 -11.528 -6.374 1.00 77.81 215 ASN A C 1
ATOM 1785 O O . ASN A 1 215 ? 20.057 -12.480 -5.595 1.00 77.81 215 ASN A O 1
ATOM 1789 N N . ALA A 1 216 ? 18.943 -11.109 -6.971 1.00 69.00 216 ALA A N 1
ATOM 1790 C CA . ALA A 1 216 ? 17.690 -11.838 -6.854 1.00 69.00 216 ALA A CA 1
ATOM 1791 C C . ALA A 1 216 ? 17.832 -13.225 -7.503 1.00 69.00 216 ALA A C 1
ATOM 1793 O O . ALA A 1 216 ? 18.098 -13.334 -8.701 1.00 69.00 216 ALA A O 1
ATOM 1794 N N . LEU A 1 217 ? 17.654 -14.283 -6.709 1.00 64.75 217 LEU A N 1
ATOM 1795 C CA . LEU A 1 217 ? 17.564 -15.644 -7.226 1.00 64.75 217 LEU A CA 1
ATOM 1796 C C . LEU A 1 217 ? 16.260 -15.770 -8.015 1.00 64.75 217 LEU A C 1
ATOM 1798 O O . LEU A 1 217 ? 15.180 -15.489 -7.492 1.00 64.75 217 LEU A O 1
ATOM 1802 N N . LEU A 1 218 ? 16.356 -16.187 -9.276 1.00 58.16 218 LEU A N 1
ATOM 1803 C CA . LEU A 1 218 ? 15.185 -16.608 -10.030 1.00 58.16 218 LEU A CA 1
ATOM 1804 C C . LEU A 1 218 ? 14.683 -17.899 -9.383 1.00 58.16 218 LEU A C 1
ATOM 1806 O O . LEU A 1 218 ? 15.337 -18.935 -9.465 1.00 58.16 218 LEU A O 1
ATOM 1810 N N . HIS A 1 219 ? 13.532 -17.835 -8.718 1.00 54.16 219 HIS A N 1
ATOM 1811 C CA . HIS A 1 219 ? 12.783 -19.045 -8.418 1.00 54.16 219 HIS A CA 1
ATOM 1812 C C . HIS A 1 219 ? 12.216 -19.560 -9.742 1.00 54.16 219 HIS A C 1
ATOM 1814 O O . HIS A 1 219 ? 11.142 -19.141 -10.175 1.00 54.16 219 HIS A O 1
ATOM 1820 N N . GLU A 1 220 ? 12.961 -20.441 -10.409 1.00 45.19 220 GLU A N 1
ATOM 1821 C CA . GLU A 1 220 ? 12.390 -21.296 -11.442 1.00 45.19 220 GLU A CA 1
ATOM 1822 C C . GLU A 1 220 ? 11.349 -22.179 -10.756 1.00 45.19 220 GLU A C 1
ATOM 1824 O O . GLU A 1 220 ? 11.655 -23.070 -9.962 1.00 45.19 220 GLU A O 1
ATOM 1829 N N . THR A 1 221 ? 10.080 -21.862 -10.999 1.00 40.50 221 THR A N 1
ATOM 1830 C CA . THR A 1 221 ? 8.996 -22.787 -10.704 1.00 40.50 221 THR A CA 1
ATOM 1831 C C . THR A 1 221 ? 9.099 -23.883 -11.750 1.00 40.50 221 THR A C 1
ATOM 1833 O O . THR A 1 221 ? 8.661 -23.716 -12.885 1.00 40.50 221 THR A O 1
ATOM 1836 N N . ASN A 1 222 ? 9.748 -24.987 -11.377 1.00 34.16 222 ASN A N 1
ATOM 1837 C CA . ASN A 1 222 ? 9.607 -26.246 -12.096 1.00 34.16 222 ASN A CA 1
ATOM 1838 C C . ASN A 1 222 ? 8.114 -26.592 -12.077 1.00 34.16 222 ASN A C 1
ATOM 1840 O O . ASN A 1 222 ? 7.586 -27.018 -11.049 1.00 34.16 222 ASN A O 1
ATOM 1844 N N . THR A 1 223 ? 7.447 -26.292 -13.187 1.00 36.50 223 THR A N 1
ATOM 1845 C CA . THR A 1 223 ? 6.087 -26.727 -13.508 1.00 36.50 223 THR A CA 1
ATOM 1846 C C . THR A 1 223 ? 6.179 -27.842 -14.527 1.00 36.50 223 THR A C 1
ATOM 1848 O O . THR A 1 223 ? 7.081 -27.768 -15.392 1.00 36.50 223 THR A O 1
#

InterPro domains:
  IPR001503 Glycosyl transferase family 10 [PTHR11929] (58-215)
  IPR031481 Fucosyltransferase, N-terminal [PF17039] (81-183)
  IPR038577 GT10-like, C-terminal domain superfamily [G3DSA:3.40.50.11660] (143-222)

Secondary structure (DSSP, 8-state):
---SSSHHHHHHHHHHHHHHHHHHHHHHHHHHHHHHHHHHT-PPS--------HHHHHHHHHHHHHHHT--S---PPEEEEETT--TTS-GGGG---GGGSS--SEEEE--GGGGGG-SEEEEEGGGGGGSPPPPPPTTPEEEEEE-S-HHHHHHHHSSGGGTT--SEEEESSTTSSEE--S------SS--SS-HHHHHHH-S-------S-TT--------

Sequence (223 aa):
MRSSFATSFISVRVIMCIFIVIGIIRIGHYRIIIQSIVNKFKFPAQITLSNTETTYKHELSYTSAIAANDEKKVTKIFSLLWYTKPFWIPAYMFNYKFRNCAFKYCKLSTDIAYLNSSDAVLFHHTEMNSVDIPNKAKHQTWIFMSDESNVHTMKYFMHGSWKNEFDWTYSYRSDSDIYLPFGKFARRSLPAVKNYSSIYRKKNKSIAWVVSNCNALLHETNT

Organism: Mytilus coruscus (NCBI:txid42192)